Protein AF-A0A6V7KRH4-F1 (afdb_monomer)

Organism: NCBI:txid1563983

Secondary structure (DSSP, 8-state):
--------PPPP----------------PPPP-----HHHHHHHHHHS-HHHHHHHHHHH-S-STTHHHHHHHHHH---S-SGGGTGGGSTTHHHHHHHHHHHTT-HHHHHHTT--HHHHHHHH-TTS----HHHHHS----HHHHHHHHIIIII--HHHHHHHHHHHHHHSPPPTT--TTS-HHHHHHHHHH-

Sequence (194 aa):
MDEMGNFTAKTPNQPGSLVSDALPTKVKVKPPDVDLDHVILQNIEQDLQPYEKLTLLFLILDNYFIFPKVYQAFYKNESSSFFLQFIGEIKNWKTKFLEALCITKCVRHIRNLGLEYEELKIIYDPTTLHTNPEILKAPKVHFGAKLLWHLFENVLDEKQSKGLLKKIYLDIEPPSGISEDDPMEMHAFYWMEK

Structure (mmCIF, N/CA/C/O backbone):
data_AF-A0A6V7KRH4-F1
#
_entry.id   AF-A0A6V7KRH4-F1
#
loop_
_atom_site.group_PDB
_atom_site.id
_atom_site.type_symbol
_atom_site.label_atom_id
_atom_site.label_alt_id
_atom_site.label_comp_id
_atom_site.label_asym_id
_atom_site.label_entity_id
_atom_site.label_seq_id
_atom_site.pdbx_PDB_ins_code
_atom_site.Cartn_x
_atom_site.Cartn_y
_atom_site.Cartn_z
_atom_site.occupancy
_atom_site.B_iso_or_equiv
_atom_site.auth_seq_id
_atom_site.auth_comp_id
_atom_site.auth_asym_id
_atom_site.auth_atom_id
_atom_site.pdbx_PDB_model_num
ATOM 1 N N . MET A 1 1 ? -31.396 -40.973 -83.070 1.00 38.88 1 MET A N 1
ATOM 2 C CA . MET A 1 1 ? -30.160 -41.420 -83.730 1.00 38.88 1 MET A CA 1
ATOM 3 C C . MET A 1 1 ? -29.078 -40.448 -83.321 1.00 38.88 1 MET A C 1
ATOM 5 O O . MET A 1 1 ? -29.240 -39.267 -83.592 1.00 38.88 1 MET A O 1
ATOM 9 N N . ASP A 1 2 ? -28.107 -40.996 -82.590 1.00 39.81 2 ASP A N 1
ATOM 10 C CA . ASP A 1 2 ? -26.716 -40.558 -82.394 1.00 39.81 2 ASP A CA 1
ATOM 11 C C . ASP A 1 2 ? -26.520 -39.219 -81.657 1.00 39.81 2 ASP A C 1
ATOM 13 O O . ASP A 1 2 ? -26.856 -38.152 -82.155 1.00 39.81 2 ASP A O 1
ATOM 17 N N . GLU A 1 3 ? -26.147 -39.189 -80.371 1.00 37.59 3 GLU A N 1
ATOM 18 C CA . GLU A 1 3 ? -24.858 -39.599 -79.770 1.00 3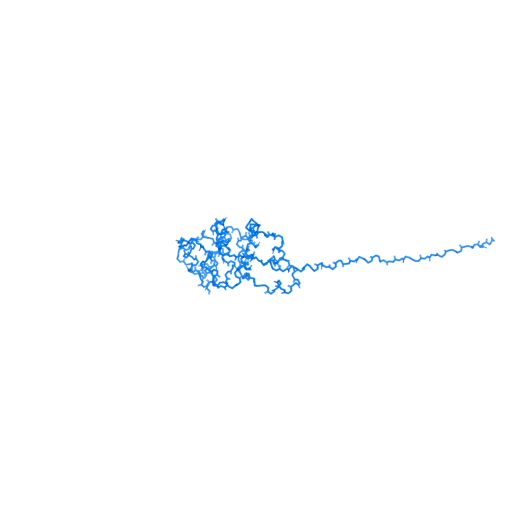7.59 3 GLU A CA 1
ATOM 19 C C . GLU A 1 3 ? -23.617 -39.156 -80.556 1.00 37.59 3 GLU A C 1
ATOM 21 O O . GLU A 1 3 ? -23.238 -39.770 -81.544 1.00 37.59 3 GLU A O 1
ATOM 26 N N . MET A 1 4 ? -22.983 -38.089 -80.057 1.00 38.22 4 MET A N 1
ATOM 27 C CA . MET A 1 4 ? -21.538 -37.875 -79.843 1.00 38.22 4 MET A CA 1
ATOM 28 C C . MET A 1 4 ? -21.396 -36.378 -79.502 1.00 38.22 4 MET A C 1
ATOM 30 O O . MET A 1 4 ? -21.775 -35.521 -80.285 1.00 38.22 4 MET A O 1
ATOM 34 N N . GLY A 1 5 ? -21.005 -35.941 -78.309 1.00 35.94 5 GLY A N 1
ATOM 35 C CA . GLY A 1 5 ? -19.895 -36.403 -77.494 1.00 35.94 5 GLY A CA 1
ATOM 36 C C . GLY A 1 5 ? -18.878 -35.261 -77.450 1.00 35.94 5 GLY A C 1
ATOM 37 O O . GLY A 1 5 ? -18.155 -35.054 -78.414 1.00 35.94 5 GLY A O 1
ATOM 38 N N . ASN A 1 6 ? -18.827 -34.502 -76.352 1.00 34.53 6 ASN A N 1
ATOM 39 C CA . ASN A 1 6 ? -17.589 -33.822 -75.984 1.00 34.53 6 ASN A CA 1
ATOM 40 C C . ASN A 1 6 ? -17.494 -33.652 -74.467 1.00 34.53 6 ASN A C 1
ATOM 42 O O . ASN A 1 6 ? -18.194 -32.856 -73.843 1.00 34.53 6 ASN A O 1
ATOM 46 N N . PHE A 1 7 ? -16.627 -34.485 -73.901 1.00 38.88 7 PHE A N 1
ATOM 47 C CA . PHE A 1 7 ? -16.149 -34.450 -72.532 1.00 38.88 7 PHE A CA 1
ATOM 48 C C . PHE A 1 7 ? -15.155 -33.295 -72.380 1.00 38.88 7 PHE A C 1
ATOM 50 O O . PHE A 1 7 ? -14.121 -33.282 -73.043 1.00 38.88 7 PHE A O 1
ATOM 57 N N . THR A 1 8 ? -15.393 -32.397 -71.429 1.00 39.75 8 THR A N 1
ATOM 58 C C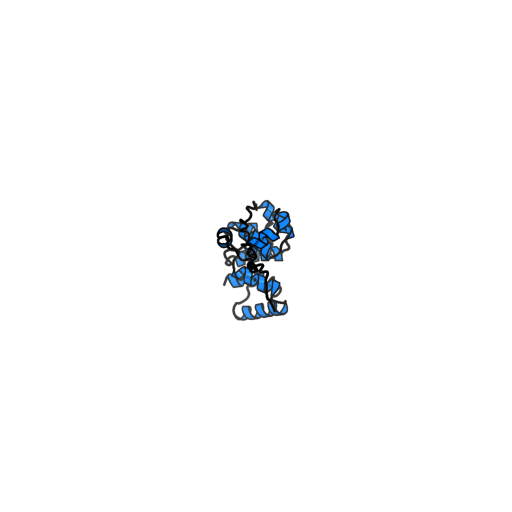A . THR A 1 8 ? -14.313 -31.656 -70.769 1.00 39.75 8 THR A CA 1
ATOM 59 C C . THR A 1 8 ? -14.459 -31.794 -69.261 1.00 39.75 8 THR A C 1
ATOM 61 O O . THR A 1 8 ? -15.530 -31.627 -68.677 1.00 39.75 8 THR A O 1
ATOM 64 N N . ALA A 1 9 ? -13.362 -32.237 -68.655 1.00 38.84 9 ALA A N 1
ATOM 65 C CA . ALA A 1 9 ? -13.278 -32.713 -67.290 1.00 38.84 9 ALA A CA 1
ATOM 66 C C . ALA A 1 9 ? -13.511 -31.592 -66.267 1.00 38.84 9 ALA A C 1
ATOM 68 O O . ALA A 1 9 ? -12.927 -30.514 -66.351 1.00 38.84 9 ALA A O 1
ATOM 69 N N . LYS A 1 10 ? -14.324 -31.902 -65.253 1.00 38.84 10 LYS A N 1
ATOM 70 C CA . LYS A 1 10 ? -14.361 -31.189 -63.975 1.00 38.84 10 LYS A CA 1
ATOM 71 C C . LYS A 1 10 ? -13.036 -31.414 -63.246 1.00 38.84 10 LYS A C 1
ATOM 73 O O . LYS A 1 10 ? -12.730 -32.552 -62.895 1.00 38.84 10 LYS A O 1
ATOM 78 N N . THR A 1 11 ? -12.298 -30.352 -62.951 1.00 40.09 11 THR A N 1
ATOM 79 C CA . THR A 1 11 ? -11.292 -30.364 -61.879 1.00 40.09 11 THR A CA 1
ATOM 80 C C . THR A 1 11 ? -11.970 -30.024 -60.545 1.00 40.09 11 THR A C 1
ATOM 82 O O . THR A 1 11 ? -12.878 -29.190 -60.525 1.00 40.09 11 THR A O 1
ATOM 85 N N . PRO A 1 12 ? -11.597 -30.679 -59.430 1.00 39.59 12 PRO A N 1
ATOM 86 C CA . PRO A 1 12 ? -12.314 -30.570 -58.169 1.00 39.59 12 PRO A CA 1
ATOM 87 C C . PRO A 1 12 ? -11.908 -29.326 -57.374 1.00 39.59 12 PRO A C 1
ATOM 89 O O . PRO A 1 12 ? -10.773 -28.859 -57.449 1.00 39.59 12 PRO A O 1
ATOM 92 N N . ASN A 1 13 ? -12.859 -28.854 -56.565 1.00 41.56 13 ASN A N 1
ATOM 93 C CA . ASN A 1 13 ? -12.679 -27.909 -55.466 1.00 41.56 13 ASN A CA 1
ATOM 94 C C . ASN A 1 13 ? -11.361 -28.151 -54.710 1.00 41.56 13 ASN A C 1
ATOM 96 O O . ASN A 1 13 ? -11.163 -29.234 -54.160 1.00 41.56 13 ASN A O 1
ATOM 100 N N . GLN A 1 14 ? -10.509 -27.129 -54.608 1.00 38.91 14 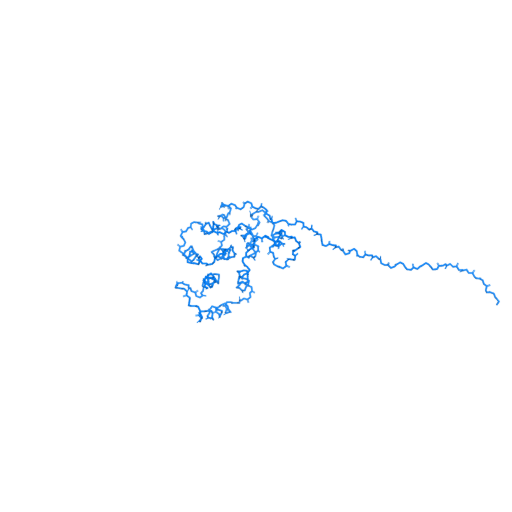GLN A N 1
ATOM 101 C CA . GLN A 1 14 ? -9.520 -27.063 -53.534 1.00 38.91 14 GLN A CA 1
ATOM 102 C C . GLN A 1 14 ? -10.198 -26.503 -52.275 1.00 38.91 14 GLN A C 1
ATOM 104 O O . GLN A 1 14 ? -10.707 -25.380 -52.315 1.00 38.91 14 GLN A O 1
ATOM 109 N N . PRO A 1 15 ? -10.230 -27.251 -51.160 1.00 45.75 15 PRO A N 1
ATOM 110 C CA . PRO A 1 15 ? -10.609 -26.719 -49.865 1.00 45.75 15 PRO A CA 1
ATOM 111 C C . PRO A 1 15 ? -9.378 -26.138 -49.156 1.00 45.75 15 PRO A C 1
ATOM 113 O O . PRO A 1 15 ? -8.274 -26.667 -49.267 1.00 45.75 15 PRO A O 1
ATOM 116 N N . GLY A 1 16 ? -9.600 -25.096 -48.357 1.00 39.25 16 GLY A N 1
ATOM 117 C CA . GLY A 1 16 ? -8.683 -24.722 -47.282 1.00 39.25 16 GLY A CA 1
ATOM 118 C C . GLY A 1 16 ? -7.679 -23.632 -47.635 1.00 39.25 16 GLY A C 1
ATOM 119 O O . GLY A 1 16 ? -6.480 -23.880 -47.714 1.00 39.25 16 GLY A O 1
ATOM 120 N N . SER A 1 17 ? -8.151 -22.385 -47.709 1.00 42.62 17 SER A N 1
ATOM 121 C CA . SER A 1 17 ? -7.331 -21.285 -47.202 1.00 42.62 17 SER A CA 1
ATOM 122 C C . SER A 1 17 ? -7.134 -21.557 -45.710 1.00 42.62 17 SER A C 1
ATOM 124 O O . SER A 1 17 ? -8.062 -21.417 -44.915 1.00 42.62 17 SER A O 1
ATOM 126 N N . LEU A 1 18 ? -5.953 -22.068 -45.361 1.00 41.88 18 LEU A N 1
ATOM 127 C CA . LEU A 1 18 ? -5.479 -22.143 -43.988 1.00 41.88 18 LEU A CA 1
ATOM 128 C C . LEU A 1 18 ? -5.492 -20.718 -43.442 1.00 41.88 18 LEU A C 1
ATOM 130 O O . LEU A 1 18 ? -4.637 -19.900 -43.786 1.00 41.88 18 LEU A O 1
ATOM 134 N N . VAL A 1 19 ? -6.494 -20.425 -42.614 1.00 46.50 19 VAL A N 1
ATOM 135 C CA . VAL A 1 19 ? -6.425 -19.325 -41.663 1.00 46.50 19 VAL A CA 1
ATOM 136 C C . VAL A 1 19 ? -5.174 -19.609 -40.849 1.00 46.50 19 VAL A C 1
ATOM 138 O O . VAL A 1 19 ? -5.112 -20.573 -40.092 1.00 46.50 19 VAL A O 1
ATOM 141 N N . SER A 1 20 ? -4.127 -18.837 -41.117 1.00 47.66 20 SER A N 1
ATOM 142 C CA . SER A 1 20 ? -2.962 -18.763 -40.256 1.00 47.66 20 SER A CA 1
ATOM 143 C C . SER A 1 20 ? -3.493 -18.320 -38.901 1.00 47.66 20 SER A C 1
ATOM 145 O O . SER A 1 20 ? -3.739 -17.128 -38.711 1.00 47.66 20 SER A O 1
ATOM 147 N N . ASP A 1 21 ? -3.692 -19.270 -37.989 1.00 47.91 21 ASP A N 1
ATOM 148 C CA . ASP A 1 21 ? -3.792 -18.998 -36.564 1.00 47.91 21 ASP A CA 1
ATOM 149 C C . ASP A 1 21 ? -2.558 -18.174 -36.214 1.00 47.91 21 ASP A C 1
ATOM 151 O O . ASP A 1 21 ? -1.437 -18.687 -36.144 1.00 47.91 21 ASP A O 1
ATOM 155 N N . ALA A 1 22 ? -2.743 -16.858 -36.119 1.00 51.06 22 ALA A N 1
ATOM 156 C CA . ALA A 1 22 ? -1.692 -15.952 -35.728 1.00 51.06 22 ALA A CA 1
ATOM 157 C C . ALA A 1 22 ? -1.275 -16.376 -34.322 1.00 51.06 22 ALA A C 1
ATOM 159 O O . ALA A 1 22 ? -1.977 -16.118 -33.343 1.00 51.06 22 ALA A O 1
ATOM 160 N N . LEU A 1 23 ? -0.149 -17.088 -34.233 1.00 47.75 23 LEU A N 1
ATOM 161 C CA . LEU A 1 23 ? 0.493 -17.374 -32.963 1.00 47.75 23 LEU A CA 1
ATOM 162 C C . LEU A 1 23 ? 0.639 -16.034 -32.236 1.00 47.75 23 LEU A C 1
ATOM 164 O O . LEU A 1 23 ? 1.118 -15.080 -32.859 1.00 47.75 23 LEU A O 1
ATOM 168 N N . PRO A 1 24 ? 0.236 -15.933 -30.956 1.00 49.72 24 PRO A N 1
ATOM 169 C CA . PRO A 1 24 ? 0.367 -14.691 -30.219 1.00 49.72 24 PRO A CA 1
ATOM 170 C C . PRO A 1 24 ? 1.823 -14.247 -30.303 1.00 49.72 24 PRO A C 1
ATOM 172 O O . PRO A 1 24 ? 2.741 -14.985 -29.926 1.00 49.72 24 PRO A O 1
ATOM 175 N N . THR A 1 25 ? 2.027 -13.061 -30.876 1.00 47.12 25 THR A N 1
ATOM 176 C CA . THR A 1 25 ? 3.337 -12.445 -31.029 1.00 47.12 25 THR A CA 1
ATOM 177 C C . THR A 1 25 ? 4.004 -12.477 -29.662 1.00 47.12 25 THR A C 1
ATOM 179 O O . THR A 1 25 ? 3.507 -11.869 -28.715 1.00 47.12 25 THR A O 1
ATOM 182 N N . LYS A 1 26 ? 5.101 -13.232 -29.526 1.00 48.19 26 LYS A N 1
ATOM 183 C CA . LYS A 1 26 ? 5.896 -13.268 -28.294 1.00 48.19 26 LYS A CA 1
ATOM 184 C C . LYS A 1 26 ? 6.563 -11.908 -28.128 1.00 48.19 26 LYS A C 1
ATOM 186 O O . LYS A 1 26 ? 7.733 -11.742 -28.471 1.00 48.19 26 LYS A O 1
ATOM 191 N N . VAL A 1 27 ? 5.824 -10.924 -27.626 1.00 54.50 27 VAL A N 1
ATOM 192 C CA . VAL A 1 27 ? 6.409 -9.669 -27.179 1.00 54.50 27 VAL A CA 1
ATOM 193 C C . VAL A 1 27 ? 7.284 -10.036 -25.987 1.00 54.50 27 VAL A C 1
ATOM 195 O O . VAL A 1 27 ? 6.797 -10.474 -24.944 1.00 54.50 27 VAL A O 1
ATOM 198 N N . LYS A 1 28 ? 8.605 -9.944 -26.162 1.00 55.28 28 LYS A N 1
ATOM 199 C CA . LYS A 1 28 ? 9.567 -10.084 -25.066 1.00 55.28 28 LYS A CA 1
ATOM 200 C C . LYS A 1 28 ? 9.480 -8.829 -24.199 1.00 55.28 28 LYS A C 1
ATOM 202 O O . LYS A 1 28 ? 10.374 -7.994 -24.233 1.00 55.28 28 LYS A O 1
ATOM 207 N N . VAL A 1 29 ? 8.390 -8.690 -23.452 1.00 65.12 29 VAL A N 1
ATOM 208 C CA . VAL A 1 29 ? 8.258 -7.633 -22.452 1.00 65.12 29 VAL A CA 1
ATOM 209 C C . VAL A 1 29 ? 9.119 -8.036 -21.261 1.00 65.12 29 VAL A C 1
ATOM 211 O O . VAL A 1 29 ? 8.942 -9.121 -20.703 1.00 65.12 29 VAL A O 1
ATOM 214 N N . LYS A 1 30 ? 10.099 -7.203 -20.917 1.00 66.25 30 LYS A N 1
ATOM 215 C CA . LYS A 1 30 ? 10.831 -7.292 -19.651 1.00 66.25 30 LYS A CA 1
ATOM 216 C C . LYS A 1 30 ? 10.248 -6.246 -18.696 1.00 66.25 30 LYS A C 1
ATOM 218 O O . LYS A 1 30 ? 9.788 -5.216 -19.187 1.00 66.25 30 LYS A O 1
ATOM 223 N N . PRO A 1 31 ? 10.281 -6.476 -17.371 1.00 66.69 31 PRO A N 1
ATOM 224 C CA . PRO A 1 31 ? 10.066 -5.400 -16.410 1.00 66.69 31 PRO A CA 1
ATOM 225 C C . PRO A 1 31 ? 10.960 -4.206 -16.771 1.00 66.69 31 PRO A C 1
ATOM 227 O O . PRO A 1 31 ? 12.137 -4.433 -17.077 1.00 66.69 31 PRO A O 1
ATOM 230 N N . PRO A 1 32 ? 10.427 -2.974 -16.800 1.00 69.94 32 PRO A N 1
ATOM 231 C CA . PRO A 1 32 ? 11.230 -1.817 -17.146 1.00 69.94 32 PRO A CA 1
ATOM 232 C C . PRO A 1 32 ? 12.306 -1.610 -16.080 1.00 69.94 32 PRO A C 1
ATOM 234 O O . PRO A 1 32 ? 12.042 -1.709 -14.879 1.00 69.94 32 PRO A O 1
ATOM 237 N N . ASP A 1 33 ? 13.524 -1.341 -16.539 1.00 69.62 33 ASP A N 1
ATOM 238 C CA . ASP A 1 33 ? 14.651 -0.993 -15.680 1.00 69.62 33 ASP A CA 1
ATOM 239 C C . ASP A 1 33 ? 14.576 0.505 -15.377 1.00 69.62 33 ASP A C 1
ATOM 241 O O . ASP A 1 33 ? 15.151 1.339 -16.074 1.00 69.62 33 ASP A O 1
ATOM 245 N N . VAL A 1 34 ? 13.724 0.855 -14.414 1.00 74.19 34 VAL A N 1
ATOM 246 C CA . VAL A 1 34 ? 13.520 2.241 -13.988 1.00 74.19 34 VAL A CA 1
ATOM 247 C C . VAL A 1 34 ? 14.494 2.524 -12.867 1.00 74.19 34 VAL A C 1
ATOM 249 O O . VAL A 1 34 ? 14.425 1.893 -11.805 1.00 74.19 34 VAL A O 1
ATOM 252 N N . ASP A 1 35 ? 15.352 3.520 -13.067 1.00 78.44 35 ASP A N 1
ATOM 253 C CA . ASP A 1 35 ? 16.198 4.027 -11.997 1.00 78.44 35 ASP A CA 1
ATOM 254 C C . ASP A 1 35 ? 15.374 4.885 -11.029 1.00 78.44 35 ASP A C 1
ATOM 256 O O . ASP A 1 35 ? 15.421 6.110 -11.022 1.00 78.44 35 ASP A O 1
ATOM 260 N N . LEU A 1 36 ? 14.528 4.218 -10.244 1.00 84.38 36 LEU A N 1
ATOM 261 C CA . LEU A 1 36 ? 13.731 4.849 -9.205 1.00 84.38 36 LEU A CA 1
ATOM 262 C C . LEU A 1 36 ? 14.643 5.121 -8.006 1.00 84.38 36 LEU A C 1
ATOM 264 O O . LEU A 1 36 ? 14.896 4.220 -7.202 1.00 84.38 36 LEU A O 1
ATOM 268 N N . ASP A 1 37 ? 15.202 6.321 -7.925 1.00 88.69 37 ASP A N 1
ATOM 269 C CA . ASP A 1 37 ? 16.018 6.754 -6.793 1.00 88.69 37 ASP A CA 1
ATOM 270 C C . ASP A 1 37 ? 15.172 7.424 -5.690 1.00 88.69 37 ASP A C 1
ATOM 272 O O . ASP A 1 37 ? 13.944 7.537 -5.777 1.00 88.69 37 ASP A O 1
ATOM 276 N N . HIS A 1 38 ? 15.828 7.843 -4.606 1.00 89.62 38 HIS A N 1
ATOM 277 C CA . HIS A 1 38 ? 15.149 8.485 -3.479 1.00 89.62 38 HIS A CA 1
ATOM 278 C C . HIS A 1 38 ? 14.583 9.870 -3.826 1.00 89.62 38 HIS A C 1
ATOM 280 O O . HIS A 1 38 ? 13.577 10.264 -3.241 1.00 89.62 38 HIS A O 1
ATOM 286 N N . VAL A 1 39 ? 15.198 10.600 -4.762 1.00 90.00 39 VAL A N 1
ATOM 287 C CA . VAL A 1 39 ? 14.752 11.941 -5.171 1.00 90.00 39 VAL A CA 1
ATOM 288 C C . VAL A 1 39 ? 13.462 11.827 -5.975 1.00 90.00 39 VAL A C 1
ATOM 290 O O . VAL A 1 39 ? 12.487 12.524 -5.704 1.00 90.00 39 VAL A O 1
ATOM 293 N N . ILE A 1 40 ? 13.419 10.894 -6.923 1.00 90.50 40 ILE A N 1
ATOM 294 C CA . ILE A 1 40 ? 12.226 10.611 -7.719 1.00 90.50 40 ILE A CA 1
ATOM 295 C C . ILE A 1 40 ? 11.093 10.118 -6.816 1.00 90.50 40 ILE A C 1
ATOM 297 O O . ILE A 1 40 ? 9.960 10.580 -6.949 1.00 90.50 40 ILE A O 1
ATOM 301 N N . LEU A 1 41 ? 11.389 9.224 -5.866 1.00 92.06 41 LEU A N 1
ATOM 302 C CA . LEU A 1 41 ? 10.390 8.739 -4.915 1.00 92.06 41 LEU A CA 1
ATOM 303 C C . LEU A 1 41 ? 9.802 9.877 -4.068 1.00 92.06 41 LEU A C 1
ATOM 305 O O . LEU A 1 41 ? 8.586 9.933 -3.899 1.00 92.06 41 LEU A O 1
ATOM 309 N N . GLN A 1 42 ? 10.637 10.799 -3.580 1.00 91.19 42 GLN A N 1
ATOM 310 C CA . GLN A 1 42 ? 10.178 11.980 -2.843 1.00 91.19 42 GLN A CA 1
ATOM 311 C C . GLN A 1 42 ? 9.278 12.880 -3.695 1.00 91.19 42 GLN A C 1
ATOM 313 O O . GLN A 1 42 ? 8.249 13.338 -3.204 1.00 91.19 42 GLN A O 1
ATOM 318 N N . ASN A 1 43 ? 9.615 13.097 -4.968 1.00 90.31 43 ASN A N 1
ATOM 319 C CA . ASN A 1 43 ? 8.788 13.901 -5.873 1.00 90.31 43 ASN A CA 1
ATOM 320 C C . ASN A 1 43 ? 7.411 13.261 -6.094 1.00 90.31 43 ASN A C 1
ATOM 322 O O . ASN A 1 43 ? 6.392 13.938 -5.997 1.00 90.31 43 ASN A O 1
ATOM 326 N N . ILE A 1 44 ? 7.364 11.942 -6.319 1.00 91.94 44 ILE A N 1
ATOM 327 C CA . ILE A 1 44 ? 6.091 11.213 -6.421 1.00 91.94 44 ILE A CA 1
ATOM 328 C C . ILE A 1 44 ? 5.303 11.350 -5.117 1.00 91.94 44 ILE A C 1
ATOM 330 O O . ILE A 1 44 ? 4.108 11.622 -5.153 1.00 91.94 44 ILE A O 1
ATOM 334 N N . GLU A 1 45 ? 5.963 11.188 -3.970 1.00 91.81 45 GLU A N 1
ATOM 335 C CA . GLU A 1 45 ? 5.330 11.301 -2.658 1.00 91.81 45 GLU A CA 1
ATOM 336 C C . GLU A 1 45 ? 4.705 12.682 -2.412 1.00 91.81 45 GLU A C 1
ATOM 338 O O . GLU A 1 45 ? 3.640 12.769 -1.803 1.00 91.81 45 GLU A O 1
ATOM 343 N N . GLN A 1 46 ? 5.326 13.763 -2.880 1.00 91.00 46 GLN A N 1
ATOM 344 C CA . GLN A 1 46 ? 4.775 15.115 -2.741 1.00 91.00 46 GLN A CA 1
ATOM 345 C C . GLN A 1 46 ? 3.479 15.314 -3.535 1.00 91.00 46 GLN A C 1
ATOM 347 O O . GLN A 1 46 ? 2.602 16.053 -3.090 1.00 91.00 46 GLN A O 1
ATOM 352 N N . ASP A 1 47 ? 3.331 14.618 -4.662 1.00 91.50 47 ASP A N 1
ATOM 353 C CA . ASP A 1 47 ? 2.158 14.722 -5.532 1.00 91.50 47 ASP A CA 1
ATOM 354 C C . ASP A 1 47 ? 0.992 13.801 -5.114 1.00 91.50 47 ASP A C 1
ATOM 356 O O . ASP A 1 47 ? -0.112 13.921 -5.664 1.00 91.50 47 ASP A O 1
ATOM 360 N N . LEU A 1 48 ? 1.233 12.867 -4.187 1.00 92.00 48 LEU A N 1
ATOM 361 C CA . LEU A 1 48 ? 0.250 11.901 -3.691 1.00 92.00 48 LEU A CA 1
ATOM 362 C C . LEU A 1 48 ? -0.547 12.456 -2.506 1.00 92.00 48 LEU A C 1
ATOM 364 O O . LEU A 1 48 ? 0.000 13.053 -1.574 1.00 92.00 48 LEU A O 1
ATOM 368 N N . GLN A 1 49 ? -1.847 12.177 -2.494 1.00 91.44 49 GLN A N 1
ATOM 369 C CA . GLN A 1 49 ? -2.714 12.406 -1.343 1.00 91.44 49 GLN A CA 1
ATOM 370 C C . GLN A 1 49 ? -2.363 11.448 -0.193 1.00 91.44 49 GLN A C 1
ATOM 372 O O . GLN A 1 49 ? -1.845 10.356 -0.439 1.00 91.44 49 GLN A O 1
ATOM 377 N N . PRO A 1 50 ? -2.675 11.796 1.072 1.00 89.69 50 PRO A N 1
ATOM 378 C CA . PRO A 1 50 ? -2.347 10.949 2.219 1.00 89.69 50 PRO A CA 1
ATOM 379 C C . PRO A 1 50 ? -2.814 9.492 2.067 1.00 89.69 50 PRO A C 1
ATOM 381 O O . PRO A 1 50 ? -2.008 8.576 2.207 1.00 89.69 50 PRO A O 1
ATOM 384 N N . TYR A 1 51 ? -4.075 9.259 1.695 1.00 89.88 51 TYR A N 1
ATOM 385 C CA . TYR A 1 51 ? -4.607 7.900 1.533 1.00 89.88 51 TYR A CA 1
ATOM 386 C C . TYR A 1 51 ? -3.909 7.111 0.407 1.00 89.88 51 TYR A C 1
ATOM 388 O O . TYR A 1 51 ? -3.694 5.907 0.545 1.00 89.88 51 TYR A O 1
ATOM 396 N N . GLU A 1 52 ? -3.481 7.774 -0.675 1.00 93.38 52 GLU A N 1
ATOM 397 C CA . GLU A 1 52 ? -2.729 7.128 -1.759 1.00 93.38 52 GLU A CA 1
ATOM 398 C C . GLU A 1 52 ? -1.355 6.666 -1.262 1.00 93.38 52 GLU A C 1
ATOM 400 O O . GLU A 1 52 ? -0.921 5.559 -1.580 1.00 93.38 52 GLU A O 1
ATOM 405 N N . LYS A 1 53 ? -0.687 7.472 -0.421 1.00 94.38 53 LYS A N 1
ATOM 406 C CA . LYS A 1 53 ? 0.588 7.085 0.205 1.00 94.38 53 LYS A CA 1
ATOM 407 C C . LYS A 1 53 ? 0.425 5.829 1.053 1.00 94.38 53 LYS A C 1
ATOM 409 O O . LYS A 1 53 ? 1.218 4.896 0.926 1.00 94.38 53 LYS A O 1
ATOM 414 N N . LEU A 1 54 ? -0.616 5.798 1.888 1.00 94.69 54 LEU A N 1
ATOM 415 C CA . LEU A 1 54 ? -0.927 4.650 2.738 1.00 94.69 54 LEU A CA 1
ATOM 416 C C . LEU A 1 54 ? -1.209 3.396 1.904 1.00 94.69 54 LEU A C 1
ATOM 418 O O . LEU A 1 54 ? -0.652 2.337 2.183 1.00 94.69 54 LEU A O 1
ATOM 422 N N . THR A 1 55 ? -2.012 3.541 0.850 1.00 95.44 55 THR A N 1
ATOM 423 C CA . THR A 1 55 ? -2.384 2.451 -0.059 1.00 95.44 55 THR A CA 1
ATOM 424 C C . THR A 1 55 ? -1.174 1.864 -0.772 1.00 95.44 55 THR A C 1
ATOM 426 O O . THR A 1 55 ? -0.973 0.649 -0.783 1.00 95.44 55 THR A O 1
ATOM 429 N N . LEU A 1 56 ? -0.318 2.719 -1.335 1.00 95.81 56 LEU A N 1
ATOM 430 C CA . LEU A 1 56 ? 0.898 2.265 -2.000 1.00 95.81 56 LEU A CA 1
ATOM 431 C C . LEU A 1 56 ? 1.827 1.556 -1.017 1.00 95.81 56 LEU A C 1
ATOM 433 O O . LEU A 1 56 ? 2.343 0.490 -1.349 1.00 95.81 56 LEU A O 1
ATOM 437 N N . LEU A 1 57 ? 1.997 2.089 0.198 1.00 95.88 57 LEU A N 1
ATOM 438 C CA . LEU A 1 57 ? 2.800 1.434 1.229 1.00 95.88 57 LEU A CA 1
ATOM 439 C C . LEU A 1 57 ? 2.231 0.051 1.586 1.00 95.88 57 LEU A C 1
ATOM 441 O O . LEU A 1 57 ? 2.981 -0.924 1.623 1.00 95.88 57 LEU A O 1
ATOM 445 N N . PHE A 1 58 ? 0.914 -0.049 1.787 1.00 96.00 58 PHE A N 1
ATOM 446 C CA . PHE A 1 58 ? 0.215 -1.298 2.106 1.00 96.00 58 PHE A CA 1
ATOM 447 C C . PHE A 1 58 ? 0.472 -2.403 1.080 1.00 96.00 58 PHE A C 1
ATOM 449 O O . PHE A 1 58 ? 0.696 -3.558 1.452 1.00 96.00 58 PHE A O 1
ATOM 456 N N . LEU A 1 59 ? 0.506 -2.046 -0.204 1.00 94.56 59 LEU A N 1
ATOM 457 C CA . LEU A 1 59 ? 0.768 -2.987 -1.289 1.00 94.56 59 LEU A CA 1
ATOM 458 C C . LEU A 1 59 ? 2.237 -3.446 -1.328 1.00 94.56 59 LEU A C 1
ATOM 460 O O . LEU A 1 59 ? 2.520 -4.619 -1.579 1.00 94.56 59 LEU A O 1
ATOM 464 N N . ILE A 1 60 ? 3.202 -2.557 -1.091 1.00 94.38 60 ILE A N 1
ATOM 465 C CA . ILE A 1 60 ? 4.617 -2.895 -1.320 1.00 94.38 60 ILE A CA 1
ATOM 466 C C . ILE A 1 60 ? 5.287 -3.656 -0.174 1.00 94.38 60 ILE A C 1
ATOM 468 O O . ILE A 1 60 ? 6.366 -4.216 -0.376 1.00 94.38 60 ILE A O 1
ATOM 472 N N . LEU A 1 61 ? 4.683 -3.699 1.010 1.00 93.50 61 LEU A N 1
ATOM 473 C CA . LEU A 1 61 ? 5.311 -4.290 2.187 1.00 93.50 61 LEU A CA 1
ATOM 474 C C . LEU A 1 61 ? 5.520 -5.806 2.087 1.00 93.50 61 LEU A C 1
ATOM 476 O O . LEU A 1 61 ? 4.774 -6.539 1.439 1.00 93.50 61 LEU A O 1
ATOM 480 N N . ASP A 1 62 ? 6.594 -6.272 2.726 1.00 89.81 62 ASP A N 1
ATOM 481 C CA . ASP A 1 62 ? 6.897 -7.701 2.894 1.00 89.81 62 ASP A CA 1
ATOM 482 C C . ASP A 1 62 ? 6.357 -8.267 4.205 1.00 89.81 62 ASP A C 1
ATOM 484 O O . ASP A 1 62 ? 6.111 -9.466 4.315 1.00 89.81 62 ASP A O 1
ATOM 488 N N . ASN A 1 63 ? 6.234 -7.408 5.214 1.00 88.88 63 ASN A N 1
ATOM 489 C CA . ASN A 1 63 ? 5.906 -7.776 6.575 1.00 88.88 63 ASN A CA 1
ATOM 490 C C . ASN A 1 63 ? 4.966 -6.721 7.164 1.00 88.88 63 ASN A C 1
ATOM 492 O O . ASN A 1 63 ? 5.249 -5.530 7.060 1.00 88.88 63 ASN A O 1
ATOM 496 N N . TYR A 1 64 ? 3.882 -7.170 7.794 1.00 90.56 64 TYR A N 1
ATOM 497 C CA . TYR A 1 64 ? 2.853 -6.322 8.391 1.00 90.56 64 TYR A CA 1
ATOM 498 C C . TYR A 1 64 ? 3.028 -6.127 9.907 1.00 90.56 64 TYR A C 1
ATOM 500 O O . TYR A 1 64 ? 2.383 -5.249 10.469 1.00 90.56 64 TYR A O 1
ATOM 508 N N . PHE A 1 65 ? 4.010 -6.788 10.545 1.00 90.94 65 PHE A N 1
ATOM 509 C CA . PHE A 1 65 ? 4.449 -6.509 11.931 1.00 90.94 65 PHE A CA 1
ATOM 510 C C . PHE A 1 65 ? 5.020 -5.089 12.142 1.00 90.94 65 PHE A C 1
ATOM 512 O O . PHE A 1 65 ? 5.542 -4.766 13.206 1.00 90.94 65 PHE A O 1
ATOM 519 N N . ILE A 1 66 ? 4.959 -4.231 11.122 1.00 90.00 66 ILE A N 1
ATOM 520 C CA . ILE A 1 66 ? 5.372 -2.831 11.183 1.00 90.00 66 ILE A CA 1
ATOM 521 C C . ILE A 1 66 ? 4.202 -1.868 11.424 1.00 90.00 66 ILE A C 1
ATOM 523 O O . ILE A 1 66 ? 4.416 -0.655 11.398 1.00 90.00 66 ILE A O 1
ATOM 527 N N . PHE A 1 67 ? 2.979 -2.371 11.633 1.00 91.06 67 PHE A N 1
ATOM 528 C CA . PHE A 1 67 ? 1.785 -1.545 11.833 1.00 91.06 67 PHE A CA 1
ATOM 529 C C . PHE A 1 67 ? 2.002 -0.385 12.825 1.00 91.06 67 PHE A C 1
ATOM 531 O O . PHE A 1 67 ? 1.708 0.749 12.443 1.00 91.06 67 PHE A O 1
ATOM 538 N N . PRO A 1 68 ? 2.600 -0.571 14.024 1.00 90.19 68 PRO A N 1
ATOM 539 C CA . PRO A 1 68 ? 2.816 0.5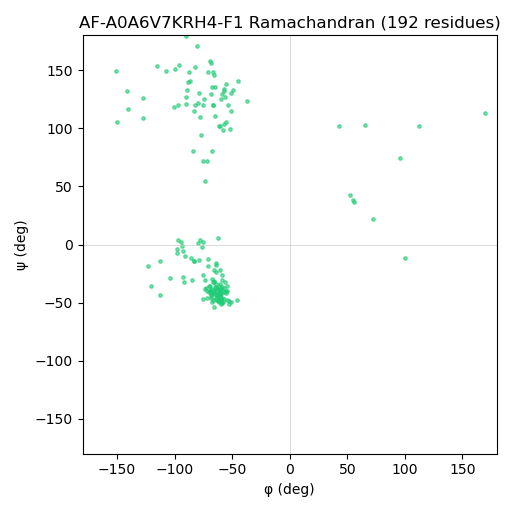42 14.948 1.00 90.19 68 PRO A CA 1
ATOM 540 C C . PRO A 1 68 ? 3.669 1.670 14.353 1.00 90.19 68 PRO A C 1
ATOM 542 O O . PRO A 1 68 ? 3.398 2.846 14.597 1.00 90.19 68 PRO A O 1
ATOM 545 N N . LYS A 1 69 ? 4.679 1.320 13.544 1.00 91.44 69 LYS A N 1
ATOM 546 C CA . LYS A 1 69 ? 5.548 2.276 12.840 1.00 91.44 69 LYS A CA 1
ATOM 547 C C . LYS A 1 69 ? 4.785 2.995 11.723 1.00 91.44 69 LYS A C 1
ATOM 549 O O . LYS A 1 69 ? 4.926 4.205 11.583 1.00 91.44 69 LYS A O 1
ATOM 554 N N . VAL A 1 70 ? 3.946 2.279 10.968 1.00 92.19 70 VAL A N 1
ATOM 555 C CA . VAL A 1 70 ? 3.073 2.868 9.933 1.00 92.19 70 VAL A CA 1
ATOM 556 C C . VAL A 1 70 ? 2.075 3.842 10.552 1.00 92.19 70 VAL A C 1
ATOM 558 O O . VAL A 1 70 ? 1.968 4.975 10.094 1.00 92.19 70 VAL A O 1
ATOM 561 N N . TYR A 1 71 ? 1.396 3.433 11.624 1.00 90.69 71 TYR A N 1
ATOM 562 C CA . TYR A 1 71 ? 0.422 4.257 12.331 1.00 90.69 71 TYR A CA 1
ATOM 563 C C . TYR A 1 71 ? 1.056 5.553 12.857 1.00 90.69 71 TYR A C 1
ATOM 565 O O . TYR A 1 71 ? 0.522 6.643 12.646 1.00 90.69 71 TYR A O 1
ATOM 573 N N . GLN A 1 72 ? 2.234 5.460 13.486 1.00 89.56 72 GLN A N 1
ATOM 574 C CA . GLN A 1 72 ? 2.976 6.640 13.937 1.00 89.56 72 GLN A CA 1
ATOM 575 C C . GLN A 1 72 ? 3.373 7.543 12.764 1.00 89.56 72 GLN A C 1
ATOM 577 O O . GLN A 1 72 ? 3.072 8.734 12.796 1.00 89.56 72 GLN A O 1
ATOM 582 N N . ALA A 1 73 ? 3.969 6.991 11.705 1.00 89.94 73 ALA A N 1
ATOM 583 C CA . ALA A 1 73 ? 4.389 7.772 10.544 1.00 89.94 73 ALA A CA 1
ATOM 584 C C . ALA A 1 73 ? 3.213 8.478 9.848 1.00 89.94 73 ALA A C 1
ATOM 586 O O . ALA A 1 73 ? 3.354 9.624 9.426 1.00 89.94 73 ALA A O 1
ATOM 587 N N . PHE A 1 74 ? 2.059 7.812 9.749 1.00 88.81 74 PHE A N 1
ATOM 588 C CA . PHE A 1 74 ? 0.890 8.322 9.038 1.00 88.81 74 PHE A CA 1
ATOM 589 C C . PHE A 1 74 ? 0.147 9.417 9.813 1.00 88.81 74 PHE A C 1
ATOM 591 O O . PHE A 1 74 ? -0.156 10.465 9.249 1.00 88.81 74 PHE A O 1
ATOM 598 N N . TYR A 1 75 ? -0.116 9.211 11.108 1.00 86.50 75 TYR A N 1
ATOM 599 C CA . TYR A 1 75 ? -0.909 10.157 11.904 1.00 86.50 75 TYR A CA 1
ATOM 600 C C . TYR A 1 75 ? -0.078 11.214 12.626 1.00 86.50 75 TYR A C 1
ATOM 602 O O . TYR A 1 75 ? -0.551 12.332 12.826 1.00 86.50 75 TYR A O 1
ATOM 610 N N . LYS A 1 76 ? 1.150 10.886 13.046 1.00 79.81 76 LYS A N 1
ATOM 611 C CA . LYS A 1 76 ? 2.000 11.815 13.812 1.00 79.81 76 LYS A CA 1
ATOM 612 C C . LYS A 1 76 ? 2.934 12.642 12.934 1.00 79.81 76 LYS A C 1
ATOM 614 O O . LYS A 1 76 ? 3.578 13.553 13.444 1.00 79.81 76 LYS A O 1
ATOM 619 N N . ASN A 1 77 ? 2.958 12.360 11.628 1.00 69.38 77 ASN A N 1
ATOM 620 C CA . ASN A 1 77 ? 3.662 13.139 10.611 1.00 69.38 77 ASN A CA 1
ATOM 621 C C . ASN A 1 77 ? 5.145 13.382 10.969 1.00 69.38 77 ASN A C 1
ATOM 623 O O . ASN A 1 77 ? 5.667 14.487 10.840 1.00 69.38 77 ASN A O 1
ATOM 627 N N . GLU A 1 78 ? 5.819 12.343 11.477 1.00 66.00 78 GLU A N 1
ATOM 628 C CA . GLU A 1 78 ? 7.158 12.444 12.082 1.00 66.00 78 GLU A CA 1
ATOM 629 C C . GLU A 1 78 ? 8.308 12.607 11.063 1.00 66.00 78 GLU A C 1
ATOM 631 O O . GLU A 1 78 ? 9.471 12.684 11.453 1.00 66.00 78 GLU A O 1
ATOM 636 N N . SER A 1 79 ? 8.032 12.689 9.756 1.00 63.00 79 SER A N 1
ATOM 637 C CA . SER A 1 79 ? 9.074 12.762 8.723 1.00 63.00 79 SER A CA 1
ATOM 638 C C . SER A 1 79 ? 8.631 13.530 7.483 1.00 63.00 79 SER A C 1
ATOM 640 O O . SER A 1 79 ? 7.476 13.469 7.071 1.00 63.00 79 SER A O 1
ATOM 642 N N . SER A 1 80 ? 9.596 14.183 6.830 1.00 69.69 80 SER A N 1
ATOM 643 C CA . SER A 1 80 ? 9.431 14.830 5.525 1.00 69.69 80 SER A CA 1
ATOM 644 C C . SER A 1 80 ? 9.276 13.847 4.358 1.00 69.69 80 SER A C 1
ATOM 646 O O . SER A 1 80 ? 8.912 14.272 3.265 1.00 69.69 80 SER A O 1
ATOM 648 N N . SER A 1 81 ? 9.546 12.552 4.570 1.00 84.75 81 SER A N 1
ATOM 649 C CA . SER A 1 81 ? 9.259 11.501 3.592 1.00 84.75 81 SER A CA 1
ATOM 650 C C . SER A 1 81 ? 8.729 10.238 4.266 1.00 84.75 81 SER A C 1
ATOM 652 O O . SER A 1 81 ? 9.404 9.590 5.074 1.00 84.75 81 SER A O 1
ATOM 654 N N . PHE A 1 82 ? 7.493 9.900 3.925 1.00 90.94 82 PHE A N 1
ATOM 655 C CA . PHE A 1 82 ? 6.750 8.730 4.357 1.00 90.94 82 PHE A CA 1
ATOM 656 C C . PHE A 1 82 ? 7.386 7.440 3.838 1.00 90.94 82 PHE A C 1
ATOM 658 O O . PHE A 1 82 ? 7.740 6.582 4.642 1.00 90.94 82 PHE A O 1
ATOM 665 N N . PHE A 1 83 ? 7.617 7.300 2.527 1.00 93.00 83 PHE A N 1
ATOM 666 C CA . PHE A 1 83 ? 8.095 6.027 1.968 1.00 93.00 83 PHE A CA 1
ATOM 667 C C . PHE A 1 83 ? 9.535 5.697 2.368 1.00 93.00 83 PHE A C 1
ATOM 669 O O . PHE A 1 83 ? 9.849 4.531 2.626 1.00 93.00 83 PHE A O 1
ATOM 676 N N . LEU A 1 84 ? 10.409 6.707 2.472 1.00 91.38 84 LEU A N 1
ATOM 677 C CA . LEU A 1 84 ? 11.823 6.499 2.808 1.00 91.38 84 LEU A CA 1
ATOM 678 C C . LEU A 1 84 ? 12.038 5.837 4.175 1.00 91.38 84 LEU A C 1
ATOM 680 O O . LEU A 1 84 ? 13.066 5.201 4.388 1.00 91.38 84 LEU A O 1
ATOM 684 N N . GLN A 1 85 ? 11.058 5.917 5.076 1.00 91.62 85 GLN A N 1
ATOM 685 C CA . GLN A 1 85 ? 11.109 5.248 6.377 1.00 91.62 85 GLN A CA 1
ATOM 686 C C . GLN A 1 85 ? 10.974 3.721 6.292 1.00 91.62 85 GLN A C 1
ATOM 688 O O . GLN A 1 85 ? 11.309 3.028 7.257 1.00 91.62 85 GLN A O 1
ATOM 693 N N . PHE A 1 86 ? 10.467 3.198 5.170 1.00 92.94 86 PHE A N 1
ATOM 694 C CA . PHE A 1 86 ? 10.080 1.794 5.029 1.00 92.94 86 PHE A CA 1
ATOM 695 C C . PHE A 1 86 ? 10.841 1.065 3.922 1.00 92.94 86 PHE A C 1
ATOM 697 O O . PHE A 1 86 ? 11.177 -0.102 4.098 1.00 92.94 86 PHE A O 1
ATOM 704 N N . ILE A 1 87 ? 11.162 1.725 2.800 1.00 92.00 87 ILE A N 1
ATOM 705 C CA . ILE A 1 87 ? 11.721 1.037 1.618 1.00 92.00 87 ILE A CA 1
ATOM 706 C C . ILE A 1 87 ? 13.032 0.282 1.879 1.00 92.00 87 ILE A C 1
ATOM 708 O O . ILE A 1 87 ? 13.309 -0.696 1.190 1.00 92.00 87 ILE A O 1
ATOM 712 N N . GLY A 1 88 ? 13.824 0.692 2.878 1.00 89.50 88 GLY A N 1
ATOM 713 C CA . GLY A 1 88 ? 15.073 0.014 3.243 1.00 89.50 88 GLY A CA 1
ATOM 714 C C . GLY A 1 88 ? 14.869 -1.404 3.788 1.00 89.50 88 GLY A C 1
ATOM 715 O O . GLY A 1 88 ? 15.778 -2.226 3.716 1.00 89.50 88 GLY A O 1
ATOM 716 N N . GLU A 1 89 ? 13.673 -1.703 4.293 1.00 89.81 89 GLU A N 1
ATOM 717 C CA . GLU A 1 89 ? 13.294 -3.011 4.838 1.00 89.81 89 GLU A CA 1
ATOM 718 C C . GLU A 1 89 ? 12.531 -3.870 3.808 1.00 89.81 89 GL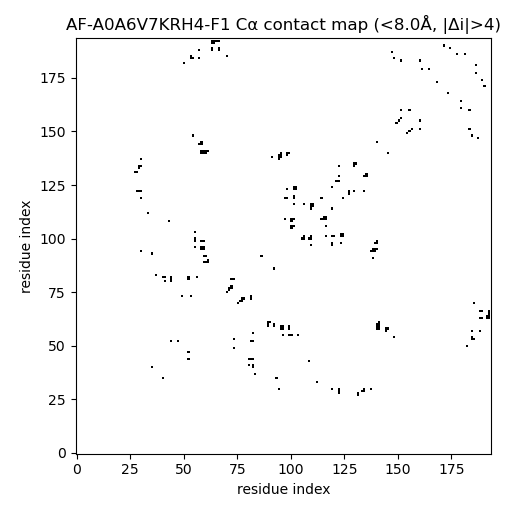U A C 1
ATOM 720 O O . GLU A 1 89 ? 12.285 -5.052 4.048 1.00 89.81 89 GLU A O 1
ATOM 725 N N . ILE A 1 90 ? 12.179 -3.299 2.647 1.00 92.31 90 ILE A N 1
ATOM 726 C CA . ILE A 1 90 ? 11.343 -3.930 1.620 1.00 92.31 90 ILE A CA 1
ATOM 727 C C . ILE A 1 90 ? 12.215 -4.486 0.489 1.00 92.31 90 ILE A C 1
ATOM 729 O O . ILE A 1 90 ? 12.889 -3.764 -0.253 1.00 92.31 90 ILE A O 1
ATOM 733 N N . LYS A 1 91 ? 12.152 -5.799 0.289 1.00 91.00 91 LYS A N 1
ATOM 734 C CA . LYS A 1 91 ? 12.825 -6.497 -0.805 1.00 91.00 91 LYS A CA 1
ATOM 735 C C . LYS A 1 91 ? 12.182 -6.126 -2.135 1.00 91.00 91 LYS A C 1
ATOM 737 O O . LYS A 1 91 ? 10.975 -6.268 -2.329 1.00 91.00 91 LYS A O 1
ATOM 742 N N . ASN A 1 92 ? 13.020 -5.738 -3.097 1.00 90.69 92 ASN A N 1
ATOM 743 C CA . ASN A 1 92 ? 12.597 -5.383 -4.456 1.00 90.69 92 ASN A CA 1
ATOM 744 C C . ASN A 1 92 ? 11.527 -4.276 -4.479 1.00 90.69 92 ASN A C 1
ATOM 746 O O . ASN A 1 92 ? 10.620 -4.296 -5.314 1.00 90.69 92 ASN A O 1
ATOM 750 N N . TRP A 1 93 ? 11.631 -3.313 -3.557 1.00 92.19 93 TRP A N 1
ATOM 751 C CA . TRP A 1 93 ? 10.634 -2.259 -3.377 1.00 92.19 93 TRP A CA 1
ATOM 752 C C . TRP A 1 93 ? 10.341 -1.487 -4.668 1.00 92.19 93 TRP A C 1
ATOM 754 O O . TRP A 1 93 ? 9.186 -1.170 -4.906 1.00 92.19 93 TRP A O 1
ATOM 764 N N . LYS A 1 94 ? 11.337 -1.251 -5.539 1.00 91.62 94 LYS A N 1
ATOM 765 C CA . LYS A 1 94 ? 11.144 -0.547 -6.822 1.00 91.62 94 LYS A CA 1
ATOM 766 C C . LYS A 1 94 ? 10.137 -1.270 -7.721 1.00 91.62 94 LYS A C 1
ATOM 768 O O . LYS A 1 94 ? 9.172 -0.668 -8.181 1.00 91.62 94 LYS A O 1
ATOM 773 N N . THR A 1 95 ? 10.330 -2.575 -7.928 1.00 89.94 95 THR A N 1
ATOM 774 C CA . THR A 1 95 ? 9.424 -3.416 -8.728 1.00 89.94 95 THR A CA 1
ATOM 775 C C . THR A 1 95 ? 8.026 -3.427 -8.126 1.00 89.94 95 THR A C 1
ATOM 777 O O . THR A 1 95 ? 7.049 -3.187 -8.830 1.00 89.94 95 THR A O 1
ATOM 780 N N . LYS A 1 96 ? 7.934 -3.633 -6.807 1.00 92.06 96 LYS A N 1
ATOM 781 C CA . LYS A 1 96 ? 6.652 -3.631 -6.100 1.00 92.06 96 LYS A CA 1
ATOM 782 C C . LYS A 1 96 ? 5.951 -2.278 -6.167 1.00 92.06 96 LYS A C 1
ATOM 784 O O . LYS A 1 96 ? 4.736 -2.239 -6.293 1.00 92.06 96 LYS A O 1
ATOM 789 N N . PHE A 1 97 ? 6.697 -1.181 -6.100 1.00 93.94 97 PHE A N 1
ATOM 790 C CA . PHE A 1 97 ? 6.158 0.172 -6.173 1.00 93.94 97 PHE A CA 1
ATOM 791 C C . PHE A 1 97 ? 5.594 0.478 -7.559 1.00 93.94 97 PHE A C 1
ATOM 793 O O . PHE A 1 97 ? 4.485 0.992 -7.658 1.00 93.94 97 PHE A O 1
ATOM 800 N N . LEU A 1 98 ? 6.290 0.086 -8.630 1.00 91.88 98 LEU A N 1
ATOM 801 C CA . LEU A 1 98 ? 5.762 0.194 -9.995 1.00 91.88 98 LEU A CA 1
ATOM 802 C C . LEU A 1 98 ? 4.493 -0.643 -10.186 1.00 91.88 98 LEU A C 1
ATOM 804 O O . LEU A 1 98 ? 3.529 -0.178 -10.793 1.00 91.88 98 LEU A O 1
ATOM 808 N N . GLU A 1 99 ? 4.475 -1.859 -9.644 1.00 91.44 99 GLU A N 1
ATOM 809 C CA . GLU A 1 99 ? 3.280 -2.698 -9.648 1.00 91.44 99 GLU A CA 1
ATOM 810 C C . GLU A 1 99 ? 2.134 -2.060 -8.852 1.00 91.44 99 GLU A C 1
ATOM 812 O O . GLU A 1 99 ? 1.007 -2.023 -9.338 1.00 91.44 99 GLU A O 1
ATOM 817 N N . ALA A 1 100 ? 2.411 -1.509 -7.669 1.00 93.50 100 ALA A N 1
ATOM 818 C CA . ALA A 1 100 ? 1.422 -0.828 -6.842 1.00 93.50 100 ALA A CA 1
ATOM 819 C C . ALA A 1 100 ? 0.830 0.391 -7.564 1.00 93.50 100 ALA A C 1
ATOM 821 O O . ALA A 1 100 ? -0.389 0.490 -7.655 1.00 93.50 100 ALA A O 1
ATOM 822 N N . LEU A 1 101 ? 1.665 1.244 -8.174 1.00 93.25 101 LEU A N 1
ATOM 823 C CA . LEU A 1 101 ? 1.213 2.365 -9.009 1.00 93.25 101 LEU A CA 1
ATOM 824 C C . LEU A 1 101 ? 0.320 1.898 -10.168 1.00 93.25 101 LEU A C 1
ATOM 826 O O . LEU A 1 101 ? -0.634 2.585 -10.541 1.00 93.25 101 LEU A O 1
ATOM 830 N N . CYS A 1 102 ? 0.635 0.743 -10.761 1.00 91.44 102 CYS A N 1
ATOM 831 C CA . CYS A 1 102 ? -0.159 0.164 -11.839 1.00 91.44 102 CYS A CA 1
ATOM 832 C C . CYS A 1 102 ? -1.532 -0.309 -11.337 1.00 91.44 102 CYS A C 1
ATOM 834 O O . CYS A 1 102 ? -2.551 -0.012 -11.969 1.00 91.44 102 CYS A O 1
ATOM 836 N N . ILE A 1 103 ? -1.553 -1.009 -10.196 1.00 89.75 103 ILE A N 1
ATOM 837 C CA . ILE A 1 103 ? -2.758 -1.521 -9.528 1.00 89.75 103 ILE A CA 1
ATOM 838 C C . ILE A 1 103 ? -3.694 -0.369 -9.157 1.00 89.75 103 ILE A C 1
ATOM 840 O O . ILE A 1 103 ? -4.867 -0.396 -9.525 1.00 89.75 103 ILE A O 1
ATOM 844 N N . THR A 1 104 ? -3.168 0.678 -8.520 1.00 91.38 104 THR A N 1
ATOM 845 C CA . THR A 1 104 ? -3.939 1.854 -8.087 1.00 91.38 104 THR A CA 1
ATOM 846 C C . THR A 1 104 ? -4.244 2.834 -9.220 1.00 91.38 104 THR A C 1
ATOM 848 O O . THR A 1 104 ? -4.831 3.885 -8.985 1.00 91.38 104 THR A O 1
ATOM 851 N N . LYS A 1 105 ? -3.868 2.509 -10.466 1.00 91.19 105 LYS A N 1
ATOM 852 C CA . LYS A 1 105 ? -4.105 3.341 -11.657 1.00 91.19 105 LYS A CA 1
ATOM 853 C C . LYS A 1 105 ? -3.554 4.766 -11.504 1.00 91.19 105 LYS A C 1
ATOM 855 O O . LYS A 1 105 ? -4.135 5.723 -12.019 1.00 91.19 105 LYS A O 1
ATOM 860 N N . CYS A 1 106 ? -2.390 4.918 -10.873 1.00 90.19 106 CYS A N 1
ATOM 861 C CA . CYS A 1 106 ? -1.673 6.188 -10.726 1.00 90.19 106 CYS A CA 1
ATOM 862 C C . CYS A 1 106 ? -1.014 6.637 -12.053 1.00 90.19 106 CYS A C 1
ATOM 864 O O . CYS A 1 106 ? 0.187 6.909 -12.116 1.00 90.19 106 CYS A O 1
ATOM 866 N N . VAL A 1 107 ? -1.800 6.730 -13.136 1.00 89.75 107 VAL A N 1
ATOM 867 C CA . VAL A 1 107 ? -1.342 6.949 -14.524 1.00 89.75 107 VAL A CA 1
ATOM 868 C C . VAL A 1 107 ? -0.470 8.197 -14.653 1.00 89.75 107 VAL A C 1
ATOM 870 O O . VAL A 1 107 ? 0.536 8.178 -15.358 1.00 89.75 107 VAL A O 1
ATOM 873 N N . ARG A 1 108 ? -0.824 9.282 -13.953 1.00 90.38 108 ARG A N 1
ATOM 874 C CA . ARG A 1 108 ? -0.045 10.529 -13.954 1.00 90.38 108 ARG A CA 1
ATOM 875 C C . ARG A 1 108 ? 1.383 10.304 -13.450 1.00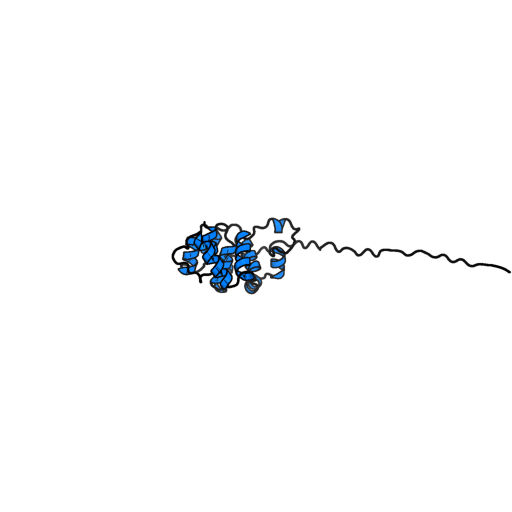 90.38 108 ARG A C 1
ATOM 877 O O . ARG A 1 108 ? 2.327 10.735 -14.098 1.00 90.38 108 ARG A O 1
ATOM 884 N N . HIS A 1 109 ? 1.539 9.599 -12.333 1.00 90.56 109 HIS A N 1
ATOM 885 C CA . HIS A 1 109 ? 2.849 9.345 -11.730 1.00 90.56 109 HIS A CA 1
ATOM 886 C C . HIS A 1 109 ? 3.679 8.376 -12.577 1.00 90.56 109 HIS A C 1
ATOM 888 O O . HIS A 1 109 ? 4.877 8.573 -12.738 1.00 90.56 109 HIS A O 1
ATOM 894 N N . ILE A 1 110 ? 3.030 7.388 -13.197 1.00 90.19 110 ILE A N 1
ATOM 895 C CA . ILE A 1 110 ? 3.668 6.472 -14.153 1.00 90.19 110 ILE A CA 1
ATOM 896 C C . ILE A 1 110 ? 4.217 7.236 -15.366 1.00 90.19 110 ILE A C 1
ATOM 898 O O . ILE A 1 110 ? 5.370 7.046 -15.741 1.00 90.19 110 ILE A O 1
ATOM 902 N N . ARG A 1 111 ? 3.441 8.165 -15.934 1.00 88.88 111 ARG A N 1
ATOM 903 C CA . ARG A 1 111 ? 3.908 9.009 -17.046 1.00 88.88 111 ARG A CA 1
ATOM 904 C C . ARG A 1 111 ? 5.057 9.929 -16.643 1.00 88.88 111 ARG A C 1
ATOM 906 O O . ARG A 1 111 ? 5.984 10.109 -17.425 1.00 88.88 111 ARG A O 1
ATOM 913 N N . ASN A 1 112 ? 5.032 10.473 -15.425 1.00 86.88 112 ASN A N 1
ATOM 914 C CA . ASN A 1 112 ? 6.125 11.303 -14.904 1.00 86.88 112 ASN A CA 1
ATOM 915 C C . ASN A 1 112 ? 7.441 10.520 -14.754 1.00 86.88 112 ASN A C 1
ATOM 917 O O . ASN A 1 112 ? 8.511 11.119 -14.799 1.00 86.88 112 ASN A O 1
ATOM 921 N N . LEU A 1 113 ? 7.370 9.192 -14.627 1.00 86.81 113 LEU A N 1
ATOM 922 C CA . LEU A 1 113 ? 8.528 8.296 -14.662 1.00 86.81 113 LEU A CA 1
ATOM 923 C C . LEU A 1 113 ? 9.024 7.988 -16.087 1.00 86.81 113 LEU A C 1
ATOM 925 O O . LEU A 1 113 ? 9.961 7.211 -16.246 1.00 86.81 113 LEU A O 1
ATOM 929 N N . GLY A 1 114 ? 8.405 8.565 -17.123 1.00 87.06 114 GLY A N 1
ATOM 930 C CA . GLY A 1 114 ? 8.722 8.275 -18.523 1.00 87.06 114 GLY A CA 1
ATOM 931 C C . GLY A 1 114 ? 8.250 6.893 -18.981 1.00 87.06 114 GLY A C 1
ATOM 932 O O . GLY A 1 114 ? 8.801 6.352 -19.935 1.00 87.06 114 GLY A O 1
ATOM 933 N N . LEU A 1 115 ? 7.266 6.310 -18.290 1.00 88.94 115 LEU A N 1
ATOM 934 C CA . LEU A 1 115 ? 6.729 4.983 -18.577 1.00 88.94 115 LEU A CA 1
ATOM 935 C C . LEU A 1 115 ? 5.337 5.063 -19.192 1.00 88.94 115 LEU A C 1
ATOM 937 O O . LEU A 1 115 ? 4.528 5.929 -18.845 1.00 88.94 115 LEU A O 1
ATOM 941 N N . GLU A 1 116 ? 5.024 4.082 -20.032 1.00 89.00 116 GLU A N 1
ATOM 942 C CA . GLU A 1 116 ? 3.684 3.905 -20.570 1.00 89.00 116 GLU A CA 1
ATOM 943 C C . GLU A 1 116 ? 2.849 2.997 -19.666 1.00 89.00 116 GLU A C 1
ATOM 945 O O . GLU A 1 116 ? 3.226 1.869 -19.335 1.00 89.00 116 GLU A O 1
ATOM 950 N N . TYR A 1 117 ? 1.667 3.484 -19.276 1.00 87.81 117 TYR A N 1
ATOM 951 C CA . TYR A 1 117 ? 0.757 2.732 -18.408 1.00 87.81 117 TYR A CA 1
ATOM 952 C C . TYR A 1 117 ? 0.367 1.385 -19.016 1.00 87.81 117 TYR A C 1
ATOM 954 O O . TYR A 1 117 ? 0.331 0.386 -18.306 1.00 87.81 117 TYR A O 1
ATOM 962 N N . GLU A 1 118 ? 0.121 1.336 -20.326 1.00 87.31 118 GLU A N 1
ATOM 963 C CA . GLU A 1 118 ? -0.271 0.098 -21.005 1.00 87.31 118 GLU A CA 1
ATOM 964 C C . GLU A 1 118 ? 0.847 -0.953 -20.989 1.00 87.31 118 GLU A C 1
ATOM 966 O O . GLU A 1 118 ? 0.569 -2.144 -20.863 1.00 87.31 118 GLU A O 1
ATOM 971 N N . GLU A 1 119 ? 2.116 -0.538 -21.030 1.00 84.50 119 GLU A N 1
ATOM 972 C CA . GLU A 1 119 ? 3.249 -1.461 -20.912 1.00 84.50 119 GLU A CA 1
ATOM 973 C C . GLU A 1 119 ? 3.339 -2.050 -19.501 1.00 84.50 119 GLU A C 1
ATOM 975 O O . GLU A 1 119 ? 3.499 -3.262 -19.340 1.00 84.50 119 GLU A O 1
ATOM 980 N N . LEU A 1 120 ? 3.172 -1.212 -18.471 1.00 84.94 120 LEU A N 1
ATOM 981 C CA . LEU A 1 120 ? 3.125 -1.671 -17.081 1.00 84.94 120 LEU A CA 1
ATOM 982 C C . LEU A 1 120 ? 1.924 -2.573 -16.820 1.00 84.94 120 LEU A C 1
ATOM 984 O O . LEU A 1 120 ? 2.062 -3.602 -16.162 1.00 84.94 120 LEU A O 1
ATOM 988 N N . LYS A 1 121 ? 0.762 -2.213 -17.366 1.00 85.50 121 LYS A N 1
ATOM 989 C CA . LYS A 1 121 ? -0.465 -2.990 -17.250 1.00 85.50 121 LYS A CA 1
ATOM 990 C C . LYS A 1 121 ? -0.289 -4.366 -17.860 1.00 85.50 121 LYS A C 1
ATOM 992 O O . LYS A 1 121 ? -0.673 -5.339 -17.228 1.00 85.50 121 LYS A O 1
ATOM 997 N N . ILE A 1 122 ? 0.354 -4.474 -19.023 1.00 81.25 122 ILE A N 1
ATOM 998 C CA . ILE A 1 122 ? 0.670 -5.786 -19.584 1.00 81.25 122 ILE A CA 1
ATOM 999 C C . ILE A 1 122 ? 1.408 -6.615 -18.538 1.00 81.25 122 ILE A C 1
ATOM 1001 O O . ILE A 1 122 ? 0.966 -7.719 -18.310 1.00 81.25 122 ILE A O 1
ATOM 1005 N N . ILE A 1 123 ? 2.443 -6.089 -17.875 1.00 80.56 123 ILE A N 1
ATOM 1006 C CA . ILE A 1 123 ? 3.327 -6.820 -16.941 1.00 80.56 123 ILE A CA 1
ATOM 1007 C C . ILE A 1 123 ? 2.670 -7.148 -15.588 1.00 80.56 123 ILE A C 1
ATOM 1009 O O . ILE A 1 123 ? 2.952 -8.196 -14.996 1.00 80.56 123 ILE A O 1
ATOM 1013 N N . TYR A 1 124 ? 1.868 -6.224 -15.062 1.00 80.31 124 TYR A N 1
ATOM 1014 C CA . TYR A 1 124 ? 1.421 -6.230 -13.668 1.00 80.31 124 TYR A CA 1
ATOM 1015 C C . TYR A 1 124 ? -0.079 -6.484 -13.488 1.00 80.31 124 TYR A C 1
ATOM 1017 O O . TYR A 1 124 ? -0.503 -6.800 -12.373 1.00 80.31 124 TYR A O 1
ATOM 1025 N N . ASP A 1 125 ? -0.884 -6.388 -14.549 1.00 72.25 125 ASP A N 1
ATOM 1026 C CA . ASP A 1 125 ? -2.306 -6.721 -14.491 1.00 72.25 125 ASP A CA 1
ATOM 1027 C C . ASP A 1 125 ? -2.472 -8.233 -14.252 1.00 72.25 125 ASP A C 1
ATOM 1029 O O . ASP A 1 125 ? -2.016 -9.046 -15.062 1.00 72.25 125 ASP A O 1
ATOM 1033 N N . PRO A 1 126 ? -3.126 -8.645 -13.150 1.00 62.66 126 PRO A N 1
ATOM 1034 C CA . PRO A 1 126 ? -3.321 -10.056 -12.840 1.00 62.66 126 PRO A CA 1
ATOM 1035 C C . PRO A 1 126 ? -4.197 -10.791 -13.868 1.00 62.66 126 PRO A C 1
ATOM 1037 O O . PRO A 1 126 ? -4.177 -12.020 -13.898 1.00 62.66 126 PRO A O 1
ATOM 1040 N N . THR A 1 127 ? -4.960 -10.071 -14.697 1.00 65.31 127 THR A N 1
ATOM 1041 C CA . THR A 1 127 ? -5.792 -10.652 -15.762 1.00 65.31 127 THR A CA 1
ATOM 1042 C C . THR A 1 127 ? -5.007 -10.945 -17.043 1.00 65.31 127 THR A C 1
ATOM 1044 O O . THR A 1 127 ? -5.481 -11.705 -17.892 1.00 65.31 127 THR A O 1
ATOM 1047 N N . THR A 1 128 ? -3.789 -10.410 -17.178 1.00 65.62 128 THR A N 1
ATOM 1048 C CA . THR A 1 128 ? -2.935 -10.657 -18.342 1.00 65.62 128 THR A CA 1
ATOM 1049 C C . THR A 1 128 ? -2.242 -12.014 -18.218 1.00 65.62 128 THR A C 1
ATOM 1051 O O . THR A 1 128 ? -1.497 -12.290 -17.275 1.00 65.62 128 THR A O 1
ATOM 1054 N N . LEU A 1 129 ? -2.464 -12.896 -19.197 1.00 62.34 129 LEU A N 1
ATOM 1055 C CA . LEU A 1 129 ? -1.848 -14.221 -19.212 1.00 62.34 129 LEU A CA 1
ATOM 1056 C C . LEU A 1 129 ? -0.386 -14.127 -19.673 1.00 62.34 129 LEU A C 1
ATOM 1058 O O . LEU A 1 129 ? -0.097 -13.880 -20.844 1.00 62.34 129 LEU A O 1
ATOM 1062 N N . HIS A 1 130 ? 0.553 -14.354 -18.755 1.00 65.56 130 HIS A N 1
ATOM 1063 C CA . HIS A 1 130 ? 1.981 -14.307 -19.058 1.00 65.56 130 HIS A CA 1
ATOM 1064 C C . HIS A 1 130 ? 2.570 -15.680 -19.327 1.00 65.56 130 HIS A C 1
ATOM 1066 O O . HIS A 1 130 ? 2.651 -16.522 -18.440 1.00 65.56 130 HIS A O 1
ATOM 1072 N N . THR A 1 131 ? 3.115 -15.868 -20.526 1.00 69.56 131 THR A N 1
ATOM 1073 C CA . THR A 1 131 ? 3.974 -17.021 -20.833 1.00 69.56 131 THR A CA 1
ATOM 1074 C C . THR A 1 131 ? 5.460 -16.710 -20.649 1.00 69.56 131 THR A C 1
ATOM 1076 O O . THR A 1 131 ? 6.296 -17.574 -20.902 1.00 69.56 131 THR A O 1
ATOM 1079 N N . ASN A 1 132 ? 5.817 -15.472 -20.277 1.00 69.12 132 ASN A N 1
ATOM 1080 C CA . ASN A 1 132 ? 7.206 -15.067 -20.066 1.00 69.12 132 ASN A CA 1
ATOM 1081 C C . ASN A 1 132 ? 7.668 -15.464 -18.647 1.00 69.12 132 ASN A C 1
ATOM 1083 O O . ASN A 1 132 ? 7.168 -14.886 -17.678 1.00 69.12 132 ASN A O 1
ATOM 1087 N N . PRO A 1 133 ? 8.639 -16.389 -18.503 1.00 70.75 133 PRO A N 1
ATOM 1088 C CA . PRO A 1 133 ? 9.127 -16.834 -17.199 1.00 70.75 133 PRO A CA 1
ATOM 1089 C C . PRO A 1 133 ? 9.697 -15.705 -16.337 1.00 70.75 133 PRO A C 1
ATOM 1091 O O . PRO A 1 133 ? 9.587 -15.773 -15.118 1.00 70.75 133 PRO A O 1
ATOM 1094 N N . GLU A 1 134 ? 10.274 -14.669 -16.949 1.00 72.62 134 GLU A N 1
ATOM 1095 C CA . GLU A 1 134 ? 10.855 -13.531 -16.225 1.00 72.62 134 GLU A CA 1
ATOM 1096 C C . GLU A 1 134 ? 9.773 -12.694 -15.529 1.00 72.62 134 GLU A C 1
ATOM 1098 O O . GLU A 1 134 ? 9.946 -12.284 -14.387 1.00 72.62 134 GLU A O 1
ATOM 1103 N N . ILE A 1 135 ? 8.612 -12.507 -16.170 1.00 72.12 135 ILE A N 1
ATOM 1104 C CA . ILE A 1 135 ? 7.471 -11.786 -15.577 1.00 72.12 135 ILE A CA 1
ATOM 1105 C C . ILE A 1 135 ? 6.803 -12.628 -14.485 1.00 72.12 135 ILE A C 1
ATOM 1107 O O . ILE A 1 135 ? 6.366 -12.109 -13.458 1.00 72.12 135 ILE A O 1
ATOM 1111 N N . LEU A 1 136 ? 6.725 -13.945 -14.691 1.00 68.94 136 LEU A N 1
ATOM 1112 C CA . LEU A 1 136 ? 6.155 -14.863 -13.704 1.00 68.94 136 LEU A CA 1
ATOM 1113 C C . LEU A 1 136 ? 7.006 -14.952 -12.431 1.00 68.94 136 LEU A C 1
ATOM 1115 O O . LEU A 1 136 ? 6.458 -15.146 -11.351 1.00 68.94 136 LEU A O 1
ATOM 1119 N N . LYS A 1 137 ? 8.329 -14.802 -12.561 1.00 69.88 137 LYS A N 1
ATOM 1120 C CA . LYS A 1 137 ? 9.286 -14.829 -11.447 1.00 69.88 137 LYS A CA 1
ATOM 1121 C C . LYS A 1 137 ? 9.566 -13.454 -10.841 1.00 69.88 137 LYS A C 1
ATOM 1123 O O . LYS A 1 137 ? 10.228 -13.396 -9.806 1.00 69.88 137 LYS A O 1
ATOM 1128 N N . ALA A 1 138 ? 9.110 -12.371 -11.472 1.00 70.50 138 ALA A N 1
ATOM 1129 C CA . ALA A 1 138 ? 9.308 -11.024 -10.957 1.00 70.50 138 ALA A CA 1
ATOM 1130 C C . ALA A 1 138 ? 8.720 -10.920 -9.537 1.00 70.50 138 ALA A C 1
ATOM 1132 O O . ALA A 1 138 ? 7.603 -11.393 -9.319 1.00 70.50 138 ALA A O 1
ATOM 1133 N N . PRO A 1 139 ? 9.443 -10.331 -8.566 1.00 69.56 139 PRO A N 1
ATOM 1134 C CA . PRO A 1 139 ? 8.909 -10.077 -7.234 1.00 69.56 139 PRO A CA 1
ATOM 1135 C C . PRO A 1 139 ? 7.634 -9.241 -7.329 1.00 69.56 139 PRO A C 1
ATOM 1137 O O . PRO A 1 139 ? 7.651 -8.178 -7.948 1.00 69.56 139 PRO A O 1
ATOM 1140 N N . LYS A 1 140 ? 6.549 -9.723 -6.715 1.00 79.81 140 LYS A N 1
ATOM 1141 C CA . LYS A 1 140 ? 5.242 -9.063 -6.763 1.00 79.81 140 LYS A CA 1
ATOM 1142 C C . LYS A 1 140 ? 4.797 -8.576 -5.390 1.00 79.81 140 LYS A C 1
ATOM 1144 O O . LYS A 1 140 ? 5.179 -9.135 -4.360 1.00 79.81 140 LYS A O 1
ATOM 1149 N N . VAL A 1 141 ? 3.967 -7.543 -5.394 1.00 87.31 141 VAL A N 1
ATOM 1150 C CA . VAL A 1 141 ? 3.088 -7.123 -4.300 1.00 87.31 141 VAL A CA 1
ATOM 1151 C C . VAL A 1 141 ? 2.376 -8.347 -3.718 1.00 87.31 141 VAL A C 1
ATOM 1153 O O . VAL A 1 141 ? 1.958 -9.253 -4.451 1.00 87.31 141 VAL A O 1
ATOM 1156 N N . HIS A 1 142 ? 2.228 -8.367 -2.394 1.00 86.81 142 HIS A N 1
ATOM 1157 C CA . HIS A 1 142 ? 1.637 -9.487 -1.671 1.00 86.81 142 HIS A CA 1
ATOM 1158 C C . HIS A 1 142 ? 0.204 -9.772 -2.153 1.00 86.81 142 HIS A C 1
ATOM 1160 O O . HIS A 1 142 ? -0.636 -8.874 -2.205 1.00 86.81 142 HIS A O 1
ATOM 1166 N N . PHE A 1 143 ? -0.102 -11.030 -2.488 1.00 84.81 143 PHE A N 1
ATOM 1167 C CA . PHE A 1 143 ? -1.402 -11.399 -3.065 1.00 84.81 143 PHE A CA 1
ATOM 1168 C C . PHE A 1 143 ? -2.578 -11.050 -2.142 1.00 84.81 143 PHE A C 1
ATOM 1170 O O . PHE A 1 143 ? -3.567 -10.484 -2.601 1.00 84.81 143 PHE A O 1
ATOM 1177 N N . GLY A 1 144 ? -2.442 -11.305 -0.835 1.00 88.06 144 GLY A N 1
ATOM 1178 C CA . GLY A 1 144 ? -3.461 -10.928 0.148 1.00 88.06 144 GLY A CA 1
ATOM 1179 C C . GLY A 1 144 ? -3.703 -9.417 0.206 1.00 88.06 144 GLY A C 1
ATOM 1180 O O . GLY A 1 144 ? -4.846 -8.992 0.319 1.00 88.06 144 GLY A O 1
ATOM 1181 N N . ALA A 1 145 ? -2.657 -8.604 0.024 1.00 91.94 145 ALA A N 1
ATOM 1182 C CA . ALA A 1 145 ? -2.792 -7.149 0.020 1.00 91.94 145 ALA A CA 1
ATOM 1183 C C . ALA A 1 145 ? -3.542 -6.664 -1.223 1.00 91.94 145 ALA A C 1
ATOM 1185 O O . ALA A 1 145 ? -4.428 -5.824 -1.115 1.00 91.94 145 ALA A O 1
ATOM 1186 N N . LYS A 1 146 ? -3.267 -7.257 -2.395 1.00 90.00 146 LYS A N 1
ATOM 1187 C CA . LYS A 1 146 ? -4.032 -6.966 -3.620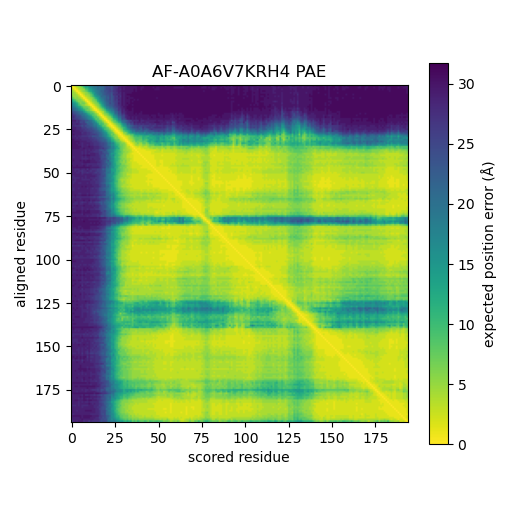 1.00 90.00 146 LYS A CA 1
ATOM 1188 C C . LYS A 1 146 ? -5.504 -7.307 -3.469 1.00 90.00 146 LYS A C 1
ATOM 1190 O O . LYS A 1 146 ? -6.348 -6.542 -3.919 1.00 90.00 146 LYS A O 1
ATOM 1195 N N . LEU A 1 147 ? -5.803 -8.464 -2.876 1.00 90.38 147 LEU A N 1
ATOM 1196 C CA . LEU A 1 147 ? -7.180 -8.896 -2.662 1.00 90.38 147 LEU A CA 1
ATOM 1197 C C . LEU A 1 147 ? -7.922 -7.953 -1.719 1.00 90.38 147 LEU A C 1
ATOM 1199 O O . LEU A 1 147 ? -9.041 -7.562 -2.033 1.00 90.38 147 LEU A O 1
ATOM 1203 N N . LEU A 1 148 ? -7.299 -7.572 -0.601 1.00 93.69 148 LEU A N 1
ATOM 1204 C CA . LEU A 1 148 ? -7.886 -6.631 0.350 1.00 93.69 148 LEU A CA 1
ATOM 1205 C C . LEU A 1 148 ? -8.087 -5.254 -0.283 1.00 93.69 148 LEU A C 1
ATOM 1207 O O . LEU A 1 148 ? -9.194 -4.735 -0.245 1.00 93.69 148 LEU A O 1
ATOM 1211 N N . TRP A 1 149 ? -7.072 -4.718 -0.961 1.00 93.75 149 TRP A N 1
ATOM 1212 C CA . TRP A 1 149 ? -7.208 -3.463 -1.697 1.00 93.75 149 TRP A CA 1
ATOM 1213 C C . TRP A 1 149 ? -8.335 -3.528 -2.738 1.00 93.75 149 TRP A C 1
ATOM 1215 O O . TRP A 1 149 ? -9.183 -2.645 -2.794 1.00 93.75 149 TRP A O 1
ATOM 1225 N N . HIS A 1 150 ? -8.403 -4.600 -3.535 1.00 91.62 150 HIS A N 1
ATOM 1226 C CA . HIS A 1 150 ? -9.457 -4.748 -4.538 1.00 91.62 150 HIS A CA 1
ATOM 1227 C C . HIS A 1 150 ? -10.846 -4.816 -3.897 1.00 91.62 150 HIS A C 1
ATOM 1229 O O . HIS A 1 150 ? -11.778 -4.190 -4.402 1.00 91.62 150 HIS A O 1
ATOM 1235 N N . LEU A 1 151 ? -10.968 -5.546 -2.785 1.00 94.12 151 LEU A N 1
ATOM 1236 C CA . LEU A 1 151 ? -12.188 -5.632 -1.992 1.00 94.12 151 LEU A CA 1
ATOM 1237 C C . LEU A 1 151 ? -12.626 -4.238 -1.518 1.00 94.12 151 LEU A C 1
ATOM 1239 O O . LEU A 1 151 ? -13.781 -3.873 -1.724 1.00 94.12 151 LEU A O 1
ATOM 1243 N N . PHE A 1 152 ? -11.717 -3.458 -0.932 1.00 94.25 152 PHE A N 1
ATOM 1244 C CA . PHE A 1 152 ? -12.025 -2.135 -0.383 1.00 94.25 152 PHE A CA 1
ATOM 1245 C C . PHE A 1 152 ? -12.360 -1.109 -1.466 1.00 94.25 152 PHE A C 1
ATOM 1247 O O . PHE A 1 152 ? -13.326 -0.373 -1.319 1.00 94.25 152 PHE A O 1
ATOM 1254 N N . GLU A 1 153 ? -11.601 -1.095 -2.560 1.00 91.31 153 GLU A N 1
ATOM 1255 C CA . GLU A 1 153 ? -11.707 -0.059 -3.592 1.00 91.31 153 GLU A CA 1
ATOM 1256 C C . GLU A 1 153 ? -12.805 -0.349 -4.629 1.00 91.31 153 GLU A C 1
ATOM 1258 O O . GLU A 1 153 ? -13.369 0.571 -5.214 1.00 91.31 153 GLU A O 1
ATOM 1263 N N . ASN A 1 154 ? -13.106 -1.624 -4.913 1.00 91.44 154 ASN A N 1
ATOM 1264 C CA . ASN A 1 154 ? -13.953 -1.987 -6.062 1.00 91.44 154 ASN A CA 1
ATOM 1265 C C . ASN A 1 154 ? -15.201 -2.802 -5.708 1.00 91.44 154 ASN A C 1
ATOM 1267 O O . ASN A 1 154 ? -16.095 -2.910 -6.548 1.00 91.44 154 ASN A O 1
ATOM 1271 N N . VAL A 1 155 ? -15.253 -3.432 -4.532 1.00 94.69 155 VAL A N 1
ATOM 1272 C CA . VAL A 1 155 ? -16.322 -4.388 -4.198 1.00 94.69 155 VAL A CA 1
ATOM 1273 C C . VAL A 1 155 ? -17.227 -3.865 -3.092 1.00 94.69 155 VAL A C 1
ATOM 1275 O O . VAL A 1 155 ? -18.441 -4.031 -3.191 1.00 94.69 155 VAL A O 1
ATOM 1278 N N . LEU A 1 156 ? -16.654 -3.272 -2.044 1.00 95.62 156 LEU A N 1
ATOM 1279 C CA . LEU A 1 156 ? -17.412 -2.800 -0.892 1.00 95.62 156 LEU A CA 1
ATOM 1280 C C . LEU A 1 156 ? -17.875 -1.355 -1.077 1.00 95.62 156 LEU A C 1
ATOM 1282 O O . LEU A 1 156 ? -17.087 -0.471 -1.401 1.00 95.62 156 LEU A O 1
ATOM 1286 N N . ASP A 1 157 ? -19.151 -1.104 -0.796 1.00 95.62 157 ASP A N 1
ATOM 1287 C CA . ASP A 1 157 ? -19.632 0.247 -0.509 1.00 95.62 157 ASP A CA 1
ATOM 1288 C C . ASP A 1 157 ? -19.328 0.657 0.948 1.00 95.62 157 ASP A C 1
ATOM 1290 O O . ASP A 1 157 ? -18.940 -0.161 1.784 1.00 95.62 157 ASP A O 1
ATOM 1294 N N . GLU A 1 158 ? -19.543 1.930 1.288 1.00 92.88 158 GLU A N 1
ATOM 1295 C CA . GLU A 1 158 ? -19.275 2.459 2.634 1.00 92.88 158 GLU A CA 1
ATOM 1296 C C . GLU A 1 158 ? -20.005 1.676 3.744 1.00 92.88 158 GLU A C 1
ATOM 1298 O O . GLU A 1 158 ? -19.438 1.376 4.800 1.00 92.88 158 GLU A O 1
ATOM 1303 N N . LYS A 1 159 ? -21.269 1.301 3.512 1.00 95.38 159 LYS A N 1
ATOM 1304 C CA . LYS A 1 159 ? -22.077 0.559 4.487 1.00 95.38 159 LYS A CA 1
ATOM 1305 C C . LYS A 1 159 ? -21.531 -0.855 4.670 1.00 95.38 159 LYS A C 1
ATOM 1307 O O . LYS A 1 159 ? -21.523 -1.367 5.792 1.00 95.38 159 LYS A O 1
ATOM 1312 N N . GLN A 1 160 ? -21.099 -1.492 3.589 1.00 96.75 160 GLN A N 1
ATOM 1313 C CA . GLN A 1 160 ? -20.497 -2.818 3.604 1.00 96.75 160 GLN A CA 1
ATOM 1314 C C . GLN A 1 160 ? -19.124 -2.800 4.278 1.00 96.75 160 GLN A C 1
ATOM 1316 O O . GLN A 1 160 ? -18.873 -3.675 5.105 1.00 96.75 160 GLN A O 1
ATOM 1321 N N . SER A 1 161 ? -18.291 -1.789 4.020 1.00 94.94 161 SER A N 1
ATOM 1322 C CA . SER A 1 161 ? -17.006 -1.580 4.702 1.00 94.94 161 SER A CA 1
ATOM 1323 C C . SER A 1 161 ? -17.196 -1.425 6.210 1.00 94.94 161 SER A C 1
ATOM 1325 O O . SER A 1 161 ? -16.623 -2.192 6.982 1.00 94.94 161 SER A O 1
ATOM 1327 N N . LYS A 1 162 ? -18.114 -0.555 6.652 1.00 94.12 162 LYS A N 1
ATOM 1328 C CA . LYS A 1 162 ? -18.466 -0.413 8.080 1.00 94.12 162 LYS A CA 1
ATOM 1329 C C . LYS A 1 162 ? -19.011 -1.712 8.679 1.00 94.12 162 LYS A C 1
ATOM 1331 O O . LYS A 1 162 ? -18.702 -2.069 9.814 1.00 94.12 162 LYS A O 1
ATOM 1336 N N . GLY A 1 163 ? -19.816 -2.453 7.916 1.00 95.56 163 GLY A N 1
ATOM 1337 C CA . GLY A 1 163 ? -20.314 -3.768 8.319 1.00 95.56 163 GLY A CA 1
ATOM 1338 C C . GLY A 1 163 ? -19.209 -4.818 8.465 1.00 95.56 163 GLY A C 1
ATOM 1339 O O . GLY A 1 163 ? -19.283 -5.652 9.368 1.00 95.56 163 GLY A O 1
ATOM 1340 N N . LEU A 1 164 ? -18.191 -4.779 7.603 1.00 95.00 164 LEU A N 1
ATOM 1341 C CA . LEU A 1 164 ? -17.019 -5.646 7.674 1.00 95.00 164 LEU A CA 1
ATOM 1342 C C . LEU A 1 164 ? -16.175 -5.322 8.909 1.00 95.00 164 LEU A C 1
ATOM 1344 O O . LEU A 1 164 ? -15.884 -6.240 9.675 1.00 95.00 164 LEU A O 1
ATOM 1348 N N . LEU A 1 165 ? -15.859 -4.040 9.138 1.00 95.19 165 LEU A N 1
ATOM 1349 C CA . LEU A 1 165 ? -15.114 -3.586 10.319 1.00 95.19 165 LEU A CA 1
ATOM 1350 C C . LEU A 1 165 ? -15.768 -4.090 11.605 1.00 95.19 165 LEU A C 1
ATOM 1352 O O . LEU A 1 165 ? -15.122 -4.750 12.413 1.00 95.19 165 LEU A O 1
ATOM 1356 N N . LYS A 1 166 ? -17.081 -3.872 11.749 1.00 93.50 166 LYS A N 1
ATOM 1357 C CA . LYS A 1 166 ? -17.837 -4.319 12.927 1.00 93.50 166 LYS A CA 1
ATOM 1358 C C . LYS A 1 166 ? -17.742 -5.817 13.154 1.00 93.50 166 LYS A C 1
ATOM 1360 O O . LYS A 1 166 ? -17.612 -6.232 14.294 1.00 93.50 166 LYS A O 1
ATOM 1365 N N . LYS A 1 167 ? -17.813 -6.626 12.093 1.00 94.31 167 LYS A N 1
ATOM 1366 C CA . LYS A 1 167 ? -17.697 -8.085 12.212 1.00 94.31 167 LYS A CA 1
ATOM 1367 C C . LYS A 1 167 ? -16.302 -8.505 12.651 1.00 94.31 167 LYS A C 1
ATOM 1369 O O . LYS A 1 167 ? -16.197 -9.296 13.575 1.00 94.31 167 LYS A O 1
ATOM 1374 N N . ILE A 1 168 ? -15.257 -7.966 12.024 1.00 93.56 168 ILE A N 1
ATOM 1375 C CA . ILE A 1 168 ? -13.872 -8.298 12.385 1.00 93.56 168 ILE A CA 1
ATOM 1376 C C . ILE A 1 168 ? -13.587 -7.887 13.832 1.00 93.56 168 ILE A C 1
ATOM 1378 O O . ILE A 1 168 ? -12.968 -8.639 14.578 1.00 93.56 168 ILE A O 1
ATOM 1382 N N . TYR A 1 169 ? -14.101 -6.735 14.257 1.00 93.88 169 TYR A N 1
ATOM 1383 C CA . TYR A 1 169 ? -13.905 -6.217 15.607 1.00 93.88 169 TYR A CA 1
ATOM 1384 C C . TYR A 1 169 ? -14.735 -6.895 16.700 1.00 93.88 169 TYR A C 1
ATOM 1386 O O . TYR A 1 169 ? -14.537 -6.598 17.876 1.00 93.88 169 TYR A O 1
ATOM 1394 N N . LEU A 1 170 ? -15.598 -7.854 16.350 1.00 93.12 170 LEU A N 1
ATOM 1395 C CA . LEU A 1 170 ? -16.130 -8.805 17.330 1.00 93.12 170 LEU A CA 1
ATOM 1396 C C . LEU A 1 170 ? -15.079 -9.842 17.751 1.00 93.12 170 LEU A C 1
ATOM 1398 O O . LEU A 1 170 ? -15.123 -10.305 18.888 1.00 93.12 170 LEU A O 1
ATOM 1402 N N . ASP A 1 171 ? -14.149 -10.182 16.854 1.00 92.88 171 ASP A N 1
ATOM 1403 C CA . ASP A 1 171 ? -13.151 -11.237 17.061 1.00 92.88 171 ASP A CA 1
A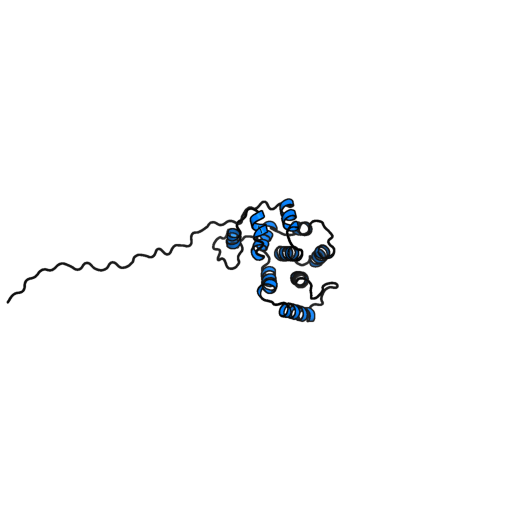TOM 1404 C C . ASP A 1 171 ? -11.752 -10.677 17.377 1.00 92.88 171 ASP A C 1
ATOM 1406 O O . ASP A 1 171 ? -10.965 -11.317 18.075 1.00 92.88 171 ASP A O 1
ATOM 1410 N N . ILE A 1 172 ? -11.431 -9.481 16.874 1.00 90.12 172 ILE A N 1
ATOM 1411 C CA . ILE A 1 172 ? -10.125 -8.829 17.026 1.00 90.12 172 ILE A CA 1
ATOM 1412 C C . ILE A 1 172 ? -10.340 -7.416 17.568 1.00 90.12 172 ILE A C 1
ATOM 1414 O O . ILE A 1 172 ? -10.795 -6.544 16.840 1.00 90.12 172 ILE A O 1
ATOM 1418 N N . GLU A 1 173 ? -9.992 -7.153 18.827 1.00 89.56 173 GLU A N 1
ATOM 1419 C CA . GLU A 1 173 ? -10.168 -5.816 19.415 1.00 89.56 173 GLU A CA 1
ATOM 1420 C C . GLU A 1 173 ? -9.419 -4.742 18.596 1.00 89.56 173 GLU A C 1
ATOM 1422 O O . GLU A 1 173 ? -8.249 -4.958 18.254 1.00 89.56 173 GLU A O 1
ATOM 1427 N N . PRO A 1 174 ? -10.052 -3.602 18.250 1.00 87.50 174 PRO A N 1
ATOM 1428 C CA . PRO A 1 174 ? -9.384 -2.534 17.517 1.00 87.50 174 PRO A CA 1
ATOM 1429 C C . PRO A 1 174 ? -8.269 -1.900 18.361 1.00 87.50 174 PRO A C 1
ATOM 1431 O O . PRO A 1 174 ? -8.409 -1.757 19.577 1.00 87.50 174 PRO A O 1
ATOM 1434 N N . PRO A 1 175 ? -7.161 -1.467 17.740 1.00 86.25 175 PRO A N 1
ATOM 1435 C CA . PRO A 1 175 ? -6.106 -0.784 18.465 1.00 86.25 175 PRO A CA 1
ATOM 1436 C C . PRO A 1 175 ? -6.576 0.613 18.887 1.00 86.25 175 PRO A C 1
ATOM 1438 O O . PRO A 1 175 ? -7.345 1.282 18.193 1.00 86.25 175 PRO A O 1
ATOM 1441 N N . SER A 1 176 ? -6.077 1.082 20.030 1.00 84.25 176 SER A N 1
ATOM 1442 C CA . SER A 1 176 ? -6.424 2.400 20.558 1.00 84.25 176 SER A CA 1
ATOM 1443 C C . SER A 1 176 ? -6.049 3.514 19.574 1.00 84.25 176 SER A C 1
ATOM 1445 O O . SER A 1 176 ? -4.880 3.637 19.206 1.00 84.25 176 SER A O 1
ATOM 1447 N N . GLY A 1 177 ? -7.016 4.360 19.221 1.00 83.44 177 GLY A N 1
ATOM 1448 C CA . GLY A 1 177 ? -6.805 5.533 18.368 1.00 83.44 177 GLY A CA 1
ATOM 1449 C C . GLY A 1 177 ? -7.200 5.351 16.903 1.00 83.44 177 GLY A C 1
ATOM 1450 O O . GLY A 1 177 ? -7.324 6.363 16.222 1.00 83.44 177 GLY A O 1
ATOM 1451 N N . ILE A 1 178 ? -7.471 4.120 16.451 1.00 88.19 178 ILE A N 1
ATOM 1452 C CA . ILE A 1 178 ? -8.118 3.891 15.155 1.00 88.19 178 ILE A CA 1
ATOM 1453 C C . ILE A 1 178 ? -9.630 4.130 15.276 1.00 88.19 178 ILE A C 1
ATOM 1455 O O . ILE A 1 178 ? -10.288 3.599 16.173 1.00 88.19 178 ILE A O 1
ATOM 1459 N N . SER A 1 179 ? -10.167 4.923 14.355 1.00 88.12 179 SER A N 1
ATOM 1460 C CA . SER A 1 179 ? -11.589 5.201 14.150 1.00 88.12 179 SER A CA 1
ATOM 1461 C C . SER A 1 179 ? -12.178 4.295 13.065 1.00 88.12 179 SER A C 1
ATOM 1463 O O . SER A 1 179 ? -11.473 3.883 12.156 1.00 88.12 179 SER A O 1
ATOM 1465 N N . GLU A 1 180 ? -13.491 4.031 13.095 1.00 86.25 180 GLU A N 1
ATOM 1466 C CA . GLU A 1 180 ? -14.197 3.332 11.998 1.00 86.25 180 GLU A CA 1
ATOM 1467 C C . GLU A 1 180 ? -14.189 4.115 10.669 1.00 86.25 180 GLU A C 1
ATOM 1469 O O . GLU A 1 180 ? -14.507 3.547 9.626 1.00 86.25 180 GLU A O 1
ATOM 1474 N N . ASP A 1 181 ? -13.876 5.413 10.714 1.00 88.25 181 ASP A N 1
ATOM 1475 C CA . ASP A 1 181 ? -13.786 6.283 9.536 1.00 88.25 181 ASP A CA 1
ATOM 1476 C C . ASP A 1 181 ? -12.349 6.392 8.982 1.00 88.25 181 ASP A C 1
ATOM 1478 O O . ASP A 1 181 ? -12.109 7.139 8.030 1.00 88.25 181 ASP A O 1
ATOM 1482 N N . ASP A 1 182 ? -11.384 5.679 9.572 1.00 91.06 182 ASP A N 1
ATOM 1483 C CA . ASP A 1 182 ? -10.026 5.616 9.037 1.00 91.06 182 ASP A CA 1
ATOM 1484 C C . ASP A 1 182 ? -9.971 4.827 7.715 1.00 91.06 182 ASP A C 1
ATOM 1486 O O . ASP A 1 182 ? -10.846 4.004 7.426 1.00 91.06 182 ASP A O 1
ATOM 1490 N N . PRO A 1 183 ? -8.939 5.047 6.876 1.00 92.56 183 PRO A N 1
ATOM 1491 C CA . PRO A 1 183 ? -8.773 4.278 5.649 1.00 92.56 183 PRO A CA 1
ATOM 1492 C C . PRO A 1 183 ? -8.732 2.769 5.923 1.00 92.56 183 PRO A C 1
ATOM 1494 O O . PRO A 1 183 ? -8.043 2.315 6.841 1.00 92.56 183 PRO A O 1
ATOM 1497 N N . MET A 1 184 ? -9.404 1.977 5.084 1.00 94.88 184 MET A N 1
ATOM 1498 C CA . MET A 1 184 ? -9.481 0.516 5.232 1.00 94.88 184 MET A CA 1
ATOM 1499 C C . MET A 1 184 ? -8.100 -0.151 5.281 1.00 94.88 184 MET A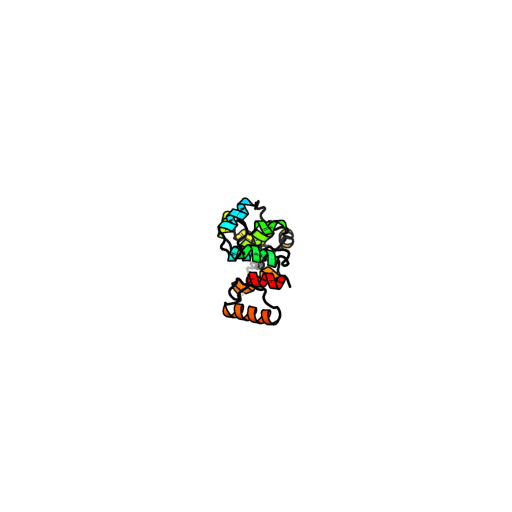 C 1
ATOM 1501 O O . MET A 1 184 ? -7.908 -1.126 6.007 1.00 94.88 184 MET A O 1
ATOM 1505 N N . GLU A 1 185 ? -7.110 0.399 4.579 1.00 94.56 185 GLU A N 1
ATOM 1506 C CA . GLU A 1 185 ? -5.724 -0.064 4.613 1.00 94.56 185 GLU A CA 1
ATOM 1507 C C . GLU A 1 185 ? -5.107 0.033 6.012 1.00 94.56 185 GLU A C 1
ATOM 1509 O O . GLU A 1 185 ? -4.333 -0.843 6.389 1.00 94.56 185 GLU A O 1
ATOM 1514 N N . MET A 1 186 ? -5.471 1.043 6.813 1.00 94.25 186 MET A N 1
ATOM 1515 C CA . MET A 1 186 ? -4.994 1.178 8.194 1.00 94.25 186 MET A CA 1
ATOM 1516 C C . MET A 1 186 ? -5.509 0.036 9.074 1.00 94.25 186 MET A C 1
ATOM 1518 O O . MET A 1 186 ? -4.758 -0.548 9.856 1.00 94.25 186 MET A O 1
ATOM 1522 N N . HIS A 1 187 ? -6.775 -0.338 8.895 1.00 94.25 187 HIS A N 1
ATOM 1523 C CA . HIS A 1 187 ? -7.353 -1.501 9.560 1.00 94.25 187 HIS A CA 1
ATOM 1524 C C . HIS A 1 187 ? -6.706 -2.803 9.066 1.00 94.25 187 HIS A C 1
ATOM 1526 O O . HIS A 1 187 ? -6.360 -3.667 9.871 1.00 94.25 187 HIS A O 1
ATOM 1532 N N . ALA A 1 188 ? -6.472 -2.926 7.757 1.00 93.88 188 ALA A N 1
ATOM 1533 C CA . ALA A 1 188 ? -5.834 -4.096 7.166 1.00 93.88 188 ALA A CA 1
ATOM 1534 C C . ALA A 1 188 ? -4.390 -4.293 7.642 1.00 93.88 188 ALA A C 1
ATOM 1536 O O . ALA A 1 188 ? -3.990 -5.430 7.883 1.00 93.88 188 ALA A O 1
ATOM 1537 N N . PHE A 1 189 ? -3.628 -3.212 7.838 1.00 93.06 189 PHE A N 1
ATOM 1538 C CA . PHE A 1 189 ? -2.311 -3.287 8.466 1.00 93.06 189 PHE A CA 1
ATOM 1539 C C . PHE A 1 189 ? -2.365 -3.978 9.823 1.00 93.06 189 PHE A C 1
ATOM 1541 O O . PHE A 1 189 ? -1.572 -4.879 10.083 1.00 93.06 189 PHE A O 1
ATOM 1548 N N . TYR A 1 190 ? -3.319 -3.575 10.660 1.00 92.44 190 TYR A N 1
ATOM 1549 C CA . TYR A 1 190 ? -3.508 -4.166 11.975 1.00 92.44 190 TYR A CA 1
ATOM 1550 C C . TYR A 1 190 ? -3.953 -5.631 11.892 1.00 92.44 190 TYR A C 1
ATOM 1552 O O . TYR A 1 190 ? -3.434 -6.474 12.614 1.00 92.44 190 TYR A O 1
ATOM 1560 N N . TRP A 1 191 ? -4.877 -5.970 10.990 1.00 92.12 191 TRP A N 1
ATOM 1561 C CA . TRP A 1 191 ? -5.338 -7.354 10.839 1.00 92.12 191 TRP A CA 1
ATOM 1562 C C . TRP A 1 191 ? -4.238 -8.291 10.359 1.00 92.12 191 TRP A C 1
ATOM 1564 O O . TRP A 1 191 ? -4.179 -9.425 10.810 1.00 92.12 191 TRP A O 1
ATOM 1574 N N . MET A 1 192 ? -3.375 -7.825 9.455 1.00 89.62 192 MET A N 1
ATOM 1575 C CA . MET A 1 192 ? -2.270 -8.622 8.920 1.00 89.62 192 MET A CA 1
ATOM 1576 C C . MET A 1 192 ? -1.071 -8.715 9.875 1.00 89.62 192 MET A C 1
ATOM 1578 O O . MET A 1 192 ? -0.182 -9.534 9.649 1.00 89.62 192 MET A O 1
ATOM 1582 N N . GLU A 1 193 ? -1.024 -7.879 10.916 1.00 88.19 193 GLU A N 1
ATOM 1583 C CA . GLU A 1 193 ? -0.087 -8.020 12.035 1.00 88.19 193 GLU A CA 1
ATOM 1584 C C . GLU A 1 193 ? -0.493 -9.154 12.999 1.00 88.19 193 GLU A C 1
ATOM 1586 O O . GLU A 1 193 ? 0.374 -9.697 13.687 1.00 88.19 193 GLU A O 1
ATOM 1591 N N . LYS A 1 194 ? -1.786 -9.495 13.086 1.00 82.12 194 LYS A N 1
ATOM 1592 C CA . LYS A 1 194 ? -2.321 -10.516 14.004 1.00 82.12 194 LYS A CA 1
ATOM 1593 C C . LYS A 1 194 ? -2.292 -11.920 13.411 1.00 82.12 194 LYS A C 1
ATOM 1595 O O . LYS A 1 194 ? -2.028 -12.846 14.211 1.00 82.12 194 LYS A O 1
#

Mean predicted aligned error: 10.62 Å

Solvent-accessible surface area (backbone atoms only — not comparable to full-atom values): 12372 Å² total; per-residue (Å²): 135,80,93,83,86,83,91,78,83,85,80,79,86,83,82,74,85,74,76,75,77,74,70,77,77,81,74,85,75,68,85,79,91,69,90,78,46,74,67,58,50,49,54,52,56,70,76,46,54,71,69,56,52,53,49,44,51,61,28,34,48,84,65,38,83,47,35,71,60,51,54,44,50,68,76,66,59,78,56,101,53,74,64,75,78,48,49,87,80,26,80,65,33,68,56,13,45,55,39,32,40,53,73,73,61,40,53,69,61,41,44,76,71,77,41,58,60,70,64,48,39,57,71,58,38,87,85,50,88,77,88,50,67,68,62,74,66,47,76,69,50,41,66,68,43,52,52,50,49,46,40,60,76,74,68,44,52,74,69,52,46,51,52,48,53,57,56,51,46,74,80,45,80,77,64,93,87,72,54,94,86,52,62,68,63,64,55,48,32,53,59,64,49,106

pLDDT: mean 80.83, std 17.61, range [34.53, 96.75]

Radius of gyration: 27.04 Å; Cα contacts (8 Å, |Δi|>4): 140; chains: 1; bounding box: 46×56×104 Å

InterPro domains:
  IPR056259 Caspase-8, N-terminal domain [PF23725] (37-124)

Foldseek 3Di:
DDDDDDDDDDDDDDDDPDPPPPDPPPPPQAQDPQPCDPVLLLVLQVVDDLLLLLLLCLQQDPALLCLVVLVCCSPVVPDSDNCVVGVVVTDPSVSASLLSCLLVVVQVSCVVSVHHSVSSCCLNVPPRDDPNVNSVPPDYGDPVSSVQVCCQPPPDDLVRLLVVVVVVCVVPPDDPPDDSPDDSSSVVSVVRSD